Protein AF-A0A061AH04-F1 (afdb_monomer_lite)

Organism: NCBI:txid35623

Structure (mmCIF, N/CA/C/O backbone):
data_AF-A0A061AH04-F1
#
_entry.id   AF-A0A061AH04-F1
#
loop_
_atom_site.group_PDB
_atom_site.id
_atom_site.type_symbol
_atom_site.label_atom_id
_atom_site.label_alt_id
_atom_site.label_comp_id
_atom_site.label_asym_id
_atom_site.label_entity_id
_atom_site.label_seq_id
_atom_site.pdbx_PDB_ins_code
_atom_site.Cartn_x
_atom_site.Cartn_y
_atom_site.Cartn_z
_atom_site.occupancy
_atom_site.B_iso_or_equiv
_atom_site.auth_seq_id
_atom_site.auth_comp_id
_atom_site.auth_asym_id
_atom_site.auth_atom_id
_atom_site.pdbx_PDB_model_num
ATOM 1 N N . MET A 1 1 ? 28.530 30.466 -31.743 1.00 53.59 1 MET A N 1
ATOM 2 C CA . MET A 1 1 ? 27.312 29.663 -32.028 1.00 53.59 1 MET A CA 1
ATOM 3 C C . MET A 1 1 ? 27.542 28.150 -32.122 1.00 53.59 1 MET A C 1
ATOM 5 O O . MET A 1 1 ? 27.077 27.477 -31.219 1.00 53.59 1 MET A O 1
ATOM 9 N N . LYS A 1 2 ? 28.251 27.574 -33.115 1.00 65.75 2 LYS A N 1
ATOM 10 C CA . LYS A 1 2 ? 28.308 26.092 -33.301 1.00 65.75 2 LYS A CA 1
ATOM 11 C C . LYS A 1 2 ? 28.735 25.259 -32.076 1.00 65.75 2 LYS A C 1
ATOM 13 O O . LYS A 1 2 ? 28.289 24.128 -31.949 1.00 65.75 2 LYS A O 1
ATOM 18 N N . TRP A 1 3 ? 29.587 25.787 -31.196 1.00 70.88 3 TRP A N 1
ATOM 19 C CA . TRP A 1 3 ? 29.963 25.116 -29.942 1.00 70.88 3 TRP A CA 1
ATOM 20 C C . TRP A 1 3 ? 28.836 25.106 -28.899 1.00 70.88 3 TRP A C 1
ATOM 22 O O . TRP A 1 3 ? 28.618 24.086 -28.260 1.00 70.88 3 TRP A O 1
ATOM 32 N N . PHE A 1 4 ? 28.073 26.195 -28.786 1.00 81.31 4 PHE A N 1
ATOM 33 C CA . PHE A 1 4 ? 26.966 26.312 -27.833 1.00 81.31 4 PHE A CA 1
ATOM 34 C C . PHE A 1 4 ? 25.864 25.283 -28.119 1.00 81.31 4 PHE A C 1
ATOM 36 O O . PHE A 1 4 ? 25.492 24.528 -27.232 1.00 81.31 4 PHE A O 1
ATOM 43 N N . GLY A 1 5 ? 25.438 25.150 -29.382 1.00 80.00 5 GLY A N 1
ATOM 44 C CA . GLY A 1 5 ? 24.452 24.131 -29.776 1.00 80.00 5 GLY A CA 1
ATOM 45 C C . GLY A 1 5 ? 24.928 22.683 -29.585 1.00 80.00 5 GLY A C 1
ATOM 46 O O . GLY A 1 5 ? 24.108 21.786 -29.441 1.00 80.00 5 GLY A O 1
ATOM 47 N N . ARG A 1 6 ? 26.246 22.442 -29.538 1.00 81.62 6 ARG A N 1
ATOM 48 C CA . ARG A 1 6 ? 26.816 21.120 -29.227 1.00 81.62 6 ARG A CA 1
ATOM 49 C C . ARG A 1 6 ? 26.811 20.829 -27.729 1.00 81.62 6 ARG A C 1
ATOM 51 O O . ARG A 1 6 ? 26.514 19.707 -27.350 1.00 81.62 6 ARG A O 1
ATOM 58 N N . ILE A 1 7 ? 27.102 21.828 -26.895 1.00 85.31 7 ILE A N 1
ATOM 59 C CA . ILE A 1 7 ? 26.985 21.714 -25.434 1.00 85.31 7 ILE A CA 1
ATOM 60 C C . ILE A 1 7 ? 25.515 21.503 -25.050 1.00 85.31 7 ILE A C 1
ATOM 62 O O . ILE A 1 7 ? 25.209 20.564 -24.325 1.00 85.31 7 ILE A O 1
ATOM 66 N N . LEU A 1 8 ? 24.603 22.303 -25.617 1.00 89.19 8 LEU A N 1
ATOM 67 C CA . LEU A 1 8 ? 23.160 22.168 -25.403 1.00 89.19 8 LEU A CA 1
ATOM 68 C C . LEU A 1 8 ? 22.642 20.778 -25.814 1.00 89.19 8 LEU A C 1
ATOM 70 O O . LEU A 1 8 ? 21.813 20.208 -25.116 1.00 89.19 8 LEU A O 1
ATOM 74 N N . TYR A 1 9 ? 23.175 20.203 -26.899 1.00 89.88 9 TYR A N 1
ATOM 75 C CA . TYR A 1 9 ? 22.867 18.830 -27.306 1.00 89.88 9 TYR A CA 1
ATOM 76 C C . TYR A 1 9 ? 23.285 17.789 -26.256 1.00 89.88 9 TYR A C 1
ATOM 78 O O . TYR A 1 9 ? 22.491 16.917 -25.923 1.00 89.88 9 TYR A O 1
ATOM 86 N N . PHE A 1 10 ? 24.500 17.878 -25.700 1.00 87.44 10 PHE A N 1
ATOM 87 C CA . PHE A 1 10 ? 24.927 16.953 -24.642 1.00 87.44 10 PHE A CA 1
ATOM 88 C C . PHE A 1 10 ? 24.069 17.087 -23.379 1.00 87.44 10 PHE A C 1
ATOM 90 O O . PHE A 1 10 ? 23.691 16.071 -22.805 1.00 87.44 10 PHE A O 1
ATOM 97 N N . VAL A 1 11 ? 23.702 18.313 -22.987 1.00 91.94 11 VAL A N 1
ATOM 98 C CA . VAL A 1 11 ? 22.765 18.546 -21.874 1.00 91.94 11 VAL A CA 1
ATOM 99 C C . VAL A 1 11 ? 21.398 17.920 -22.170 1.00 91.94 11 VAL A C 1
ATOM 101 O O . VAL A 1 11 ? 20.860 17.222 -21.323 1.00 91.94 11 VAL A O 1
ATOM 104 N N . PHE A 1 12 ? 20.863 18.087 -23.382 1.00 93.06 12 PHE A N 1
ATOM 105 C CA . PHE A 1 12 ? 19.597 17.478 -23.800 1.00 93.06 12 PHE A CA 1
ATOM 106 C C . PHE A 1 12 ? 19.623 15.939 -23.765 1.00 93.06 12 PHE A C 1
ATOM 108 O O . PHE A 1 12 ? 18.689 15.329 -23.253 1.00 93.06 12 PHE A O 1
ATOM 115 N N . VAL A 1 13 ? 20.698 15.301 -24.243 1.00 93.06 13 VAL A N 1
ATOM 116 C CA . VAL A 1 13 ? 20.840 13.833 -24.167 1.00 93.06 13 VAL A CA 1
ATOM 117 C C . VAL A 1 13 ? 20.928 13.356 -22.715 1.00 93.06 13 VAL A C 1
ATOM 119 O O . VAL A 1 13 ? 20.293 12.362 -22.375 1.00 93.06 13 VAL A O 1
ATOM 122 N N . LEU A 1 14 ? 21.653 14.076 -21.850 1.00 92.81 14 LEU A N 1
ATOM 123 C CA . LEU A 1 14 ? 21.710 13.775 -20.415 1.00 92.81 14 LEU A CA 1
ATOM 124 C C . LEU A 1 14 ? 20.355 13.967 -19.718 1.00 92.81 14 LEU A C 1
ATOM 126 O O . LEU A 1 14 ? 20.035 13.189 -18.829 1.00 92.81 14 LEU A O 1
ATOM 130 N N . LEU A 1 15 ? 19.547 14.948 -20.133 1.00 93.88 15 LEU A N 1
ATOM 131 C CA . LEU A 1 15 ? 18.183 15.132 -19.626 1.00 93.88 15 LEU A CA 1
ATOM 132 C C . LEU A 1 15 ? 17.252 13.988 -20.051 1.00 93.88 15 LEU A C 1
ATOM 134 O O . LEU A 1 15 ? 16.488 13.513 -19.219 1.00 93.88 15 LEU A O 1
ATOM 138 N N . ILE A 1 16 ? 17.339 13.504 -21.297 1.00 93.12 16 ILE A N 1
ATOM 139 C CA . ILE A 1 16 ? 16.570 12.325 -21.741 1.00 93.12 16 ILE A CA 1
ATOM 140 C C . ILE A 1 16 ? 16.980 11.075 -20.956 1.00 93.12 16 ILE A C 1
ATOM 142 O O . ILE A 1 16 ? 16.110 10.356 -20.474 1.00 93.12 16 ILE A O 1
ATOM 146 N N . PHE A 1 17 ? 18.285 10.833 -20.797 1.00 92.19 17 PHE A N 1
ATOM 147 C CA . PHE A 1 17 ? 18.784 9.722 -19.983 1.00 92.19 17 PHE A CA 1
ATOM 148 C C . PHE A 1 17 ? 18.319 9.835 -18.532 1.00 92.19 17 PHE A C 1
ATOM 150 O O . PHE A 1 17 ? 17.804 8.873 -17.979 1.00 92.19 17 PHE A O 1
ATOM 157 N N . GLY A 1 18 ? 18.453 11.016 -17.925 1.00 90.00 18 GLY A N 1
ATOM 158 C CA . GLY A 1 18 ? 18.014 11.243 -16.553 1.00 90.00 18 GLY A CA 1
ATOM 159 C C . GLY A 1 18 ? 16.510 11.028 -16.377 1.00 90.00 18 GLY A C 1
ATOM 160 O O . GLY A 1 18 ? 16.095 10.410 -15.405 1.00 90.00 18 GLY A O 1
ATOM 161 N N . PHE A 1 19 ? 15.697 11.471 -17.336 1.00 91.62 19 PHE A N 1
ATOM 162 C CA . PHE A 1 19 ? 14.255 11.246 -17.313 1.00 91.62 19 PHE A CA 1
ATOM 163 C C . PHE A 1 19 ? 13.898 9.757 -17.426 1.00 91.62 19 PHE A C 1
ATOM 165 O O . PHE A 1 19 ? 13.119 9.255 -16.623 1.00 91.62 19 PHE A O 1
ATOM 172 N N . ILE A 1 20 ? 14.487 9.022 -18.374 1.00 90.69 20 ILE A N 1
ATOM 173 C CA . ILE A 1 20 ? 14.169 7.598 -18.548 1.00 90.69 20 ILE A CA 1
ATOM 174 C C . ILE A 1 20 ? 14.681 6.772 -17.360 1.00 90.69 20 ILE A C 1
ATOM 176 O O . ILE A 1 20 ? 13.908 6.025 -16.772 1.00 90.69 20 ILE A O 1
ATOM 180 N N . GLU A 1 21 ? 15.943 6.926 -16.959 1.00 90.00 21 GLU A N 1
ATOM 181 C CA . GLU A 1 21 ? 16.528 6.091 -15.901 1.00 90.00 21 GLU A CA 1
ATOM 182 C C . GLU A 1 21 ? 16.021 6.460 -14.493 1.00 90.00 21 GLU A C 1
ATOM 184 O O . GLU A 1 21 ? 15.788 5.561 -13.690 1.00 90.00 21 GLU A O 1
ATOM 189 N N . PHE A 1 22 ? 15.805 7.749 -14.177 1.00 84.38 22 PHE A N 1
ATOM 190 C CA . PHE A 1 22 ? 15.383 8.172 -12.829 1.00 84.38 22 PHE A CA 1
ATOM 191 C C . PHE A 1 22 ? 13.885 8.470 -12.692 1.00 84.38 22 PHE A C 1
ATOM 193 O O . PHE A 1 22 ? 13.331 8.209 -11.630 1.00 84.38 22 PHE A O 1
ATOM 200 N N . THR A 1 23 ? 13.216 9.024 -13.711 1.00 83.25 23 THR A N 1
ATOM 201 C CA . THR A 1 23 ? 11.775 9.352 -13.622 1.00 83.25 23 THR A CA 1
ATOM 202 C C . THR A 1 23 ? 10.889 8.195 -14.074 1.00 83.25 23 THR A C 1
ATOM 204 O O . THR A 1 23 ? 9.847 7.973 -13.470 1.00 83.25 23 THR A O 1
ATOM 207 N N . LEU A 1 24 ? 11.299 7.437 -15.098 1.00 84.38 24 LEU A N 1
ATOM 208 C CA . LEU A 1 24 ? 10.564 6.255 -15.574 1.00 84.38 24 LEU A CA 1
ATOM 209 C C . LEU A 1 24 ? 11.106 4.926 -15.014 1.00 84.38 24 LEU A C 1
ATOM 211 O O . LEU A 1 24 ? 10.601 3.870 -15.383 1.00 84.38 24 LEU A O 1
ATOM 215 N N . MET A 1 25 ? 12.116 4.971 -14.135 1.00 85.00 25 MET A N 1
ATOM 216 C CA . MET A 1 25 ? 12.793 3.798 -13.554 1.00 85.00 25 MET A CA 1
ATOM 217 C C . MET A 1 25 ? 13.344 2.822 -14.616 1.00 85.00 25 MET A C 1
ATOM 219 O O . MET A 1 25 ? 13.279 1.598 -14.476 1.00 85.00 25 MET A O 1
ATOM 223 N N . GLY A 1 26 ? 13.887 3.374 -15.703 1.00 89.00 26 GLY A N 1
ATOM 224 C CA . GLY A 1 26 ? 14.445 2.622 -16.823 1.00 89.00 26 GLY A CA 1
ATOM 225 C C . GLY A 1 26 ? 13.384 1.875 -17.637 1.00 89.00 26 GLY A C 1
ATOM 226 O O . GLY A 1 26 ? 12.188 2.145 -17.564 1.00 89.00 26 GLY A O 1
ATOM 227 N N . VAL A 1 27 ? 13.823 0.911 -18.450 1.00 90.94 27 VAL A N 1
ATOM 228 C CA . VAL A 1 27 ? 12.904 0.131 -19.303 1.00 90.94 27 VAL A CA 1
ATOM 229 C C . VAL A 1 27 ? 11.937 -0.717 -18.472 1.00 90.94 27 VAL A C 1
ATOM 231 O O . VAL A 1 27 ? 10.770 -0.850 -18.829 1.00 90.94 27 VAL A O 1
ATOM 234 N N . GLU A 1 28 ? 12.408 -1.262 -17.351 1.00 87.62 28 GLU A N 1
ATOM 235 C CA . GLU A 1 28 ? 11.607 -2.127 -16.487 1.00 87.62 28 GLU A CA 1
ATOM 236 C C . GLU A 1 28 ? 10.456 -1.363 -15.817 1.00 87.62 28 GLU A C 1
ATOM 238 O O . GLU A 1 28 ? 9.334 -1.865 -15.786 1.00 87.62 28 GLU A O 1
ATOM 243 N N . GLY A 1 29 ? 10.685 -0.125 -15.361 1.00 86.62 29 GLY A N 1
ATOM 244 C CA . GLY A 1 29 ? 9.617 0.728 -14.835 1.00 86.62 29 GLY A CA 1
ATOM 245 C C . GLY A 1 29 ? 8.543 1.054 -15.875 1.00 86.62 29 GLY A C 1
ATOM 246 O O . GLY A 1 29 ? 7.353 0.988 -15.569 1.00 86.62 29 GLY A O 1
ATOM 247 N N . ILE A 1 30 ? 8.937 1.302 -17.129 1.00 89.12 30 ILE A N 1
ATOM 248 C CA . ILE A 1 30 ? 7.993 1.495 -18.244 1.00 89.12 30 ILE A CA 1
ATOM 249 C C . ILE A 1 30 ? 7.168 0.220 -18.488 1.00 89.12 30 ILE A C 1
ATOM 251 O O . ILE A 1 30 ? 5.949 0.298 -18.614 1.00 89.12 30 ILE A O 1
ATOM 255 N N . MET A 1 31 ? 7.804 -0.956 -18.501 1.00 91.00 31 MET A N 1
ATOM 256 C CA . MET A 1 31 ? 7.120 -2.247 -18.680 1.00 91.00 31 MET A CA 1
ATOM 257 C C . MET A 1 31 ? 6.134 -2.550 -17.539 1.00 91.00 31 MET A C 1
ATOM 259 O O . MET A 1 31 ? 5.020 -3.000 -17.802 1.00 91.00 31 MET A O 1
ATOM 263 N N . ARG A 1 32 ? 6.507 -2.250 -16.287 1.00 88.56 32 ARG A N 1
ATOM 264 C CA . ARG A 1 32 ? 5.624 -2.356 -15.110 1.00 88.56 32 ARG A CA 1
ATOM 265 C C . ARG A 1 32 ? 4.436 -1.390 -15.193 1.00 88.56 32 ARG A C 1
ATOM 267 O O . ARG A 1 32 ? 3.316 -1.781 -14.878 1.00 88.56 32 ARG A O 1
ATOM 274 N N . SER A 1 33 ? 4.671 -0.156 -15.643 1.00 86.38 33 SER A N 1
ATOM 275 C CA . SER A 1 33 ? 3.628 0.863 -15.832 1.00 86.38 33 SER A CA 1
ATOM 276 C C . SER A 1 33 ? 2.606 0.451 -16.899 1.00 86.38 33 SER A C 1
ATOM 278 O O . SER A 1 33 ? 1.404 0.526 -16.657 1.00 86.38 33 SER A O 1
ATOM 280 N N . GLU A 1 34 ? 3.064 -0.071 -18.042 1.00 89.56 34 GLU A N 1
ATOM 281 C CA . GLU A 1 34 ? 2.177 -0.566 -19.105 1.00 89.56 34 GLU A CA 1
ATOM 282 C C . GLU A 1 34 ? 1.358 -1.783 -18.639 1.00 89.56 34 GLU A C 1
ATOM 284 O O . GLU A 1 34 ? 0.143 -1.818 -18.831 1.00 89.56 34 GLU A O 1
ATOM 289 N N . TYR A 1 35 ? 1.995 -2.742 -17.952 1.00 90.69 35 TYR A N 1
ATOM 290 C CA . TYR A 1 35 ? 1.319 -3.898 -17.349 1.00 90.69 35 TYR A CA 1
ATOM 291 C C . TYR A 1 35 ? 0.204 -3.471 -16.381 1.00 90.69 35 TYR A C 1
ATOM 293 O O . TYR A 1 35 ? -0.914 -3.984 -16.447 1.00 90.69 35 TYR A O 1
ATOM 301 N N . ALA A 1 36 ? 0.484 -2.505 -15.502 1.00 87.06 36 ALA A N 1
ATOM 302 C CA . ALA A 1 36 ? -0.501 -2.000 -14.551 1.00 87.06 36 ALA A CA 1
ATOM 303 C C . ALA A 1 36 ? -1.612 -1.179 -15.237 1.00 87.06 36 ALA A C 1
ATOM 305 O O . ALA A 1 36 ? -2.775 -1.261 -14.840 1.00 87.06 36 ALA A O 1
ATOM 306 N N . SER A 1 37 ? -1.286 -0.450 -16.309 1.00 86.56 37 SER A N 1
ATOM 307 C CA . SER A 1 37 ? -2.277 0.234 -17.144 1.00 86.56 37 SER A CA 1
ATOM 308 C C . SER A 1 37 ? -3.268 -0.759 -17.766 1.00 86.56 37 SER A C 1
ATOM 310 O O . SER A 1 37 ? -4.480 -0.603 -17.628 1.00 86.56 37 SER A O 1
ATOM 312 N N . GLN A 1 38 ? -2.759 -1.828 -18.381 1.00 88.00 38 GLN A N 1
ATOM 313 C CA . GLN A 1 38 ? -3.587 -2.819 -19.066 1.00 88.00 38 GLN A CA 1
ATOM 314 C C . GLN A 1 38 ? -4.401 -3.699 -18.105 1.00 88.00 38 GLN A C 1
ATOM 316 O O . GLN A 1 38 ? -5.562 -3.988 -18.375 1.00 88.00 38 GLN A O 1
ATOM 321 N N . TYR A 1 39 ? -3.814 -4.163 -16.998 1.00 87.62 39 TYR A N 1
ATOM 322 C CA . TYR A 1 39 ? -4.458 -5.182 -16.157 1.00 87.62 39 TYR A CA 1
ATOM 323 C C . TYR A 1 39 ? -5.026 -4.680 -14.823 1.00 87.62 39 TYR A C 1
ATOM 325 O O . TYR A 1 39 ? -5.659 -5.463 -14.121 1.00 87.62 39 TYR A O 1
ATOM 333 N N . ILE A 1 40 ? -4.810 -3.414 -14.454 1.00 86.81 40 ILE A N 1
ATOM 334 C CA . ILE A 1 40 ? -5.377 -2.822 -13.229 1.00 86.81 40 ILE A CA 1
ATOM 335 C C . ILE A 1 40 ? -6.264 -1.631 -13.594 1.00 86.81 40 ILE A C 1
ATOM 337 O O . ILE A 1 40 ? -7.446 -1.638 -13.266 1.00 86.81 40 ILE A O 1
ATOM 341 N N . LEU A 1 41 ? -5.731 -0.635 -14.314 1.00 85.88 41 LEU A N 1
ATOM 342 C CA . LEU A 1 41 ? -6.496 0.559 -14.700 1.00 85.88 41 LEU A CA 1
ATOM 343 C C . LEU A 1 41 ? -7.624 0.262 -15.692 1.00 85.88 41 LEU A C 1
ATOM 345 O O . LEU A 1 41 ? -8.740 0.740 -15.498 1.00 85.88 41 LEU A O 1
ATOM 349 N N . GLU A 1 42 ? -7.342 -0.475 -16.770 1.00 85.19 42 GLU A N 1
ATOM 350 C CA . GLU A 1 42 ? -8.348 -0.754 -17.802 1.00 85.19 42 GLU A CA 1
ATOM 351 C C . GLU A 1 42 ? -9.467 -1.656 -17.262 1.00 85.19 42 GLU A C 1
ATOM 353 O O . GLU A 1 42 ? -10.639 -1.385 -17.521 1.00 85.19 42 GLU A O 1
ATOM 358 N N . ALA A 1 43 ? -9.116 -2.648 -16.435 1.00 84.31 43 ALA A N 1
ATOM 359 C CA . ALA A 1 43 ? -10.072 -3.489 -15.716 1.00 84.31 43 ALA A CA 1
ATOM 360 C C . ALA A 1 43 ? -10.956 -2.649 -14.776 1.00 84.31 43 ALA A C 1
ATOM 362 O O . ALA A 1 43 ? -12.168 -2.609 -14.957 1.00 84.31 43 ALA A O 1
ATOM 363 N N . ALA A 1 44 ? -10.362 -1.878 -13.858 1.00 83.00 44 ALA A N 1
ATOM 364 C CA . ALA A 1 44 ? -11.105 -1.056 -12.897 1.00 83.00 44 ALA A CA 1
ATOM 365 C C . ALA A 1 44 ? -11.953 0.067 -13.528 1.00 83.00 44 ALA A C 1
ATOM 367 O O . ALA A 1 44 ? -12.797 0.653 -12.854 1.00 83.00 44 ALA A O 1
ATOM 368 N N . ARG A 1 45 ? -11.716 0.415 -14.801 1.00 83.12 45 ARG A N 1
ATOM 369 C CA . ARG A 1 45 ? -12.509 1.414 -15.535 1.00 83.12 45 ARG A CA 1
ATOM 370 C C . ARG A 1 45 ? -13.652 0.810 -16.346 1.00 83.12 45 ARG A C 1
ATOM 372 O O . ARG A 1 45 ? -14.675 1.471 -16.508 1.00 83.12 45 ARG A O 1
ATOM 379 N N . ASN A 1 46 ? -13.443 -0.372 -16.921 1.00 82.56 46 ASN A N 1
ATOM 380 C CA . ASN A 1 46 ? -14.316 -0.926 -17.958 1.00 82.56 46 ASN A CA 1
ATOM 381 C C . ASN A 1 46 ? -15.045 -2.212 -17.529 1.00 82.56 46 ASN A C 1
ATOM 383 O O . ASN A 1 46 ? -15.903 -2.676 -18.279 1.00 82.56 46 ASN A O 1
ATOM 387 N N . ASP A 1 47 ? -14.707 -2.792 -16.374 1.00 79.44 47 ASP A N 1
ATOM 388 C CA . ASP A 1 47 ? -15.314 -4.015 -15.849 1.00 79.44 47 ASP A CA 1
ATOM 389 C C . ASP A 1 47 ? -16.115 -3.724 -14.569 1.00 79.44 47 ASP A C 1
ATOM 391 O O . ASP A 1 47 ? -15.553 -3.438 -13.513 1.00 79.44 47 ASP A O 1
ATOM 395 N N . GLU A 1 48 ? -17.446 -3.822 -14.652 1.00 73.75 48 GLU A N 1
ATOM 396 C CA . GLU A 1 48 ? -18.354 -3.694 -13.498 1.00 73.75 48 GLU A CA 1
ATOM 397 C C . GLU A 1 48 ? -18.155 -4.814 -12.455 1.00 73.75 48 GLU A C 1
ATOM 399 O O . GLU A 1 48 ? -18.644 -4.704 -11.333 1.00 73.75 48 GLU A O 1
ATOM 404 N N . SER A 1 49 ? -17.443 -5.892 -12.809 1.00 78.31 49 SER A N 1
ATOM 405 C CA . SER A 1 49 ? -17.090 -7.005 -11.921 1.00 78.31 49 SER A CA 1
ATOM 406 C C . SER A 1 49 ? -15.646 -6.960 -11.403 1.00 78.31 49 SER A C 1
ATOM 408 O O . SER A 1 49 ? -15.153 -7.963 -10.887 1.00 78.31 49 SER A O 1
ATOM 410 N N . TYR A 1 50 ? -14.974 -5.807 -11.514 1.00 80.19 50 TYR A N 1
ATOM 411 C CA . TYR A 1 50 ? -13.607 -5.602 -11.030 1.00 80.19 50 TYR A CA 1
ATOM 412 C C . TYR A 1 50 ? -13.421 -6.006 -9.555 1.00 80.19 50 TYR A C 1
ATOM 414 O O . TYR A 1 50 ? -14.014 -5.419 -8.650 1.00 80.19 50 TYR A O 1
ATOM 422 N N . ASP A 1 51 ? -12.528 -6.971 -9.318 1.00 87.50 51 ASP A N 1
ATOM 423 C CA . ASP A 1 51 ? -12.098 -7.384 -7.983 1.00 87.50 51 ASP A CA 1
ATOM 424 C C . ASP A 1 51 ? -10.810 -6.649 -7.572 1.00 87.50 51 ASP A C 1
ATOM 426 O O . ASP A 1 51 ? -9.754 -6.775 -8.207 1.00 87.50 51 ASP A O 1
ATOM 430 N N . VAL A 1 52 ? -10.880 -5.916 -6.457 1.00 88.38 52 VAL A N 1
ATOM 431 C CA . VAL A 1 52 ? -9.727 -5.241 -5.844 1.00 88.38 52 VAL A CA 1
ATOM 432 C C . VAL A 1 52 ? -8.601 -6.223 -5.499 1.00 88.38 52 VAL A C 1
ATOM 434 O O . VAL A 1 52 ? -7.425 -5.865 -5.594 1.00 88.38 52 VAL A O 1
ATOM 437 N N . PHE A 1 53 ? -8.926 -7.476 -5.163 1.00 92.38 53 PHE A N 1
ATOM 438 C CA . PHE A 1 53 ? -7.938 -8.504 -4.853 1.00 92.38 53 PHE A CA 1
ATOM 439 C C . PHE A 1 53 ? -7.246 -9.056 -6.106 1.00 92.38 53 PHE A C 1
ATOM 441 O O . PHE A 1 53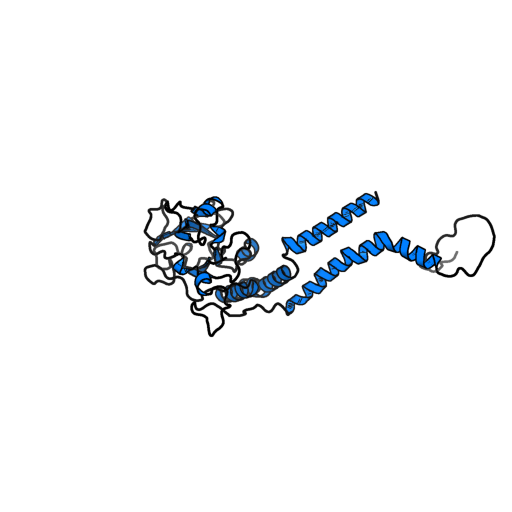 ? -6.048 -9.321 -6.040 1.00 92.38 53 PHE A O 1
ATOM 448 N N . GLU A 1 54 ? -7.905 -9.127 -7.272 1.00 91.50 54 GLU A N 1
ATOM 449 C CA . GLU A 1 54 ? -7.190 -9.398 -8.532 1.00 91.50 54 GLU A CA 1
ATOM 450 C C . GLU A 1 54 ? -6.253 -8.228 -8.887 1.00 91.50 54 GLU A C 1
ATOM 452 O O . GLU A 1 54 ? -5.106 -8.435 -9.298 1.00 91.50 54 GLU A O 1
ATOM 457 N N . GLY A 1 55 ? -6.702 -6.988 -8.660 1.00 90.50 55 GLY A N 1
ATOM 458 C CA . GLY A 1 55 ? -5.862 -5.796 -8.785 1.00 90.50 55 GLY A CA 1
ATOM 459 C C . GLY A 1 55 ? -4.611 -5.854 -7.900 1.00 90.50 55 GLY A C 1
ATOM 460 O O . GLY A 1 55 ? -3.504 -5.595 -8.379 1.00 90.50 55 GLY A O 1
ATOM 461 N N . LEU A 1 56 ? -4.771 -6.240 -6.630 1.00 92.12 56 LEU A N 1
ATOM 462 C CA . LEU A 1 56 ? -3.673 -6.435 -5.681 1.00 92.12 56 LEU A CA 1
ATOM 463 C C . LEU A 1 56 ? -2.758 -7.598 -6.074 1.00 92.12 56 LEU A C 1
ATOM 465 O O . LEU A 1 56 ? -1.541 -7.418 -6.025 1.00 92.12 56 LEU A O 1
ATOM 469 N N . ASP A 1 57 ? -3.297 -8.744 -6.492 1.00 93.69 57 ASP A N 1
ATOM 470 C CA . ASP A 1 57 ? -2.523 -9.896 -6.978 1.00 93.69 57 ASP A CA 1
ATOM 471 C C . ASP A 1 57 ? -1.572 -9.470 -8.109 1.00 93.69 57 ASP A C 1
ATOM 473 O O . ASP A 1 57 ? -0.363 -9.700 -8.052 1.00 93.69 57 ASP A O 1
ATOM 477 N N . ARG A 1 58 ? -2.099 -8.757 -9.109 1.00 92.25 58 ARG A N 1
ATOM 478 C CA . ARG A 1 58 ? -1.327 -8.260 -10.260 1.00 92.25 58 ARG A CA 1
ATOM 479 C C . ARG A 1 58 ? -0.321 -7.176 -9.882 1.00 92.25 58 ARG A C 1
ATOM 481 O O . ARG A 1 58 ? 0.800 -7.177 -10.391 1.00 92.25 58 ARG A O 1
ATOM 488 N N . PHE A 1 59 ? -0.694 -6.258 -8.991 1.00 90.56 59 PHE A N 1
ATOM 489 C CA . PHE A 1 59 ? 0.194 -5.195 -8.517 1.00 90.56 59 PHE A CA 1
ATOM 490 C C . PHE A 1 59 ? 1.407 -5.763 -7.773 1.00 90.56 59 PHE A C 1
ATOM 492 O O . PHE A 1 59 ? 2.548 -5.468 -8.131 1.00 90.56 59 PHE A O 1
ATOM 499 N N . ASN A 1 60 ? 1.161 -6.632 -6.789 1.00 91.12 60 ASN A N 1
ATOM 500 C CA . ASN A 1 60 ? 2.191 -7.295 -5.991 1.00 91.12 60 ASN A CA 1
ATOM 501 C C . ASN A 1 60 ? 3.111 -8.162 -6.873 1.00 91.12 60 ASN A C 1
ATOM 503 O O . ASN A 1 60 ? 4.339 -8.046 -6.779 1.00 91.12 60 ASN A O 1
ATOM 507 N N . ALA A 1 61 ? 2.543 -8.906 -7.832 1.00 90.94 61 ALA A N 1
ATOM 508 C CA . ALA A 1 61 ? 3.293 -9.664 -8.834 1.00 90.94 61 ALA A CA 1
ATOM 509 C C . ALA A 1 61 ? 4.245 -8.801 -9.674 1.00 90.94 61 ALA A C 1
ATOM 511 O O . ALA A 1 61 ? 5.352 -9.247 -9.996 1.00 90.94 61 ALA A O 1
ATOM 512 N N . ALA A 1 62 ? 3.841 -7.573 -10.011 1.00 89.69 62 ALA A N 1
ATOM 513 C CA . ALA A 1 62 ? 4.634 -6.657 -10.822 1.00 89.69 62 ALA A CA 1
ATOM 514 C C . ALA A 1 62 ? 5.765 -5.956 -10.047 1.00 89.69 62 ALA A C 1
ATOM 516 O O . ALA A 1 62 ? 6.788 -5.604 -10.642 1.00 89.69 62 ALA A O 1
ATOM 517 N N . ILE A 1 63 ? 5.608 -5.750 -8.734 1.00 85.19 63 ILE A N 1
ATOM 518 C CA . ILE A 1 63 ? 6.634 -5.112 -7.890 1.00 85.19 63 ILE A CA 1
ATOM 519 C C . ILE A 1 63 ? 7.504 -6.100 -7.099 1.00 85.19 63 ILE A C 1
ATOM 521 O O . ILE A 1 63 ? 8.567 -5.704 -6.620 1.00 85.19 63 ILE A O 1
ATOM 525 N N . GLY A 1 64 ? 7.118 -7.378 -7.027 1.00 87.00 64 GLY A N 1
ATOM 526 C CA . GLY A 1 64 ? 7.873 -8.443 -6.354 1.00 87.00 64 GLY A CA 1
ATOM 527 C C . GLY A 1 64 ? 7.623 -8.549 -4.843 1.00 87.00 64 GLY A C 1
ATOM 528 O O . GLY A 1 64 ? 8.461 -9.097 -4.126 1.00 87.00 64 GLY A O 1
ATOM 529 N N . THR A 1 65 ? 6.499 -8.020 -4.361 1.00 90.12 65 THR A N 1
ATOM 530 C CA . THR A 1 65 ? 6.025 -8.119 -2.967 1.00 90.12 65 THR A CA 1
ATOM 531 C C . THR A 1 65 ? 4.912 -9.150 -2.859 1.00 90.12 65 THR A C 1
ATOM 533 O O . THR A 1 65 ? 4.329 -9.507 -3.864 1.00 90.12 65 THR A O 1
ATOM 536 N N . TYR A 1 66 ? 4.569 -9.614 -1.663 1.00 92.81 66 TYR A N 1
ATOM 537 C CA . TYR A 1 66 ? 3.452 -10.543 -1.453 1.00 92.81 66 TYR A CA 1
ATOM 538 C C . TYR A 1 66 ? 2.513 -9.964 -0.400 1.00 92.81 66 TYR A C 1
ATOM 540 O O . TYR A 1 66 ? 2.965 -9.216 0.465 1.00 92.81 66 TYR A O 1
ATOM 548 N N . TYR A 1 67 ? 1.234 -10.332 -0.418 1.00 94.31 67 TYR A N 1
ATOM 549 C CA . TYR A 1 67 ? 0.292 -9.968 0.643 1.00 94.31 67 TYR A CA 1
ATOM 550 C C . TYR A 1 67 ? -0.492 -11.188 1.123 1.00 94.31 67 TYR A C 1
ATOM 552 O O . TYR A 1 67 ? -0.739 -12.106 0.346 1.00 94.31 67 TYR A O 1
ATOM 560 N N . SER A 1 68 ? -0.845 -11.220 2.403 1.00 95.12 68 SER A N 1
ATOM 561 C CA . SER A 1 68 ? -1.687 -12.257 3.002 1.00 95.12 68 SER A CA 1
ATOM 562 C C . SER A 1 68 ? -3.128 -12.089 2.535 1.00 95.12 68 SER A C 1
ATOM 564 O O . SER A 1 68 ? -3.685 -10.999 2.654 1.00 95.12 68 SER A O 1
ATOM 566 N N . LYS A 1 69 ? -3.748 -13.172 2.052 1.00 93.75 69 LYS A N 1
ATOM 567 C CA . LYS A 1 69 ? -5.191 -13.205 1.761 1.00 93.75 69 LYS A CA 1
ATOM 568 C C . LYS A 1 69 ? -6.040 -13.228 3.036 1.00 93.75 69 LYS A C 1
ATOM 570 O O . LYS A 1 69 ? -7.219 -12.890 2.986 1.00 93.75 69 LYS A O 1
ATOM 575 N N . ASP A 1 70 ? -5.439 -13.566 4.176 1.00 94.69 70 ASP A N 1
ATOM 576 C CA . ASP A 1 70 ? -6.070 -13.447 5.487 1.00 94.69 70 ASP A CA 1
ATOM 577 C C . ASP A 1 70 ? -5.919 -12.006 6.005 1.00 94.69 70 ASP A C 1
ATOM 579 O O . ASP A 1 70 ? -4.808 -11.466 6.058 1.00 94.69 70 ASP A O 1
ATOM 583 N N . SER A 1 71 ? -7.030 -11.386 6.408 1.00 95.12 71 SER A N 1
ATOM 584 C CA . SER A 1 71 ? -7.046 -10.049 7.011 1.00 95.12 71 SER A CA 1
ATOM 585 C C . SER A 1 71 ? -6.557 -10.070 8.466 1.00 95.12 71 SER A C 1
ATOM 587 O O . SER A 1 71 ? -6.852 -11.009 9.214 1.00 95.12 71 SER A O 1
ATOM 589 N N . ILE A 1 72 ? -5.927 -8.987 8.925 1.00 96.12 72 ILE A N 1
ATOM 590 C CA . ILE A 1 72 ? -5.645 -8.757 10.346 1.00 96.12 72 ILE A CA 1
ATOM 591 C C . ILE A 1 72 ? -6.970 -8.612 11.087 1.00 96.12 72 ILE A C 1
ATOM 593 O O . ILE A 1 72 ? -7.730 -7.670 10.862 1.00 96.12 72 ILE A O 1
ATOM 597 N N . LYS A 1 73 ? -7.233 -9.542 12.003 1.00 96.50 73 LYS A N 1
ATOM 598 C CA . LYS A 1 73 ? -8.430 -9.489 12.835 1.00 96.50 73 LYS A CA 1
ATOM 599 C C . LYS A 1 73 ? -8.325 -8.439 13.931 1.00 96.50 73 LYS A C 1
ATOM 601 O O . LYS A 1 73 ? -7.260 -8.252 14.523 1.00 96.50 73 LYS A O 1
ATOM 606 N N . THR A 1 74 ? -9.462 -7.840 14.267 1.00 94.81 74 THR A N 1
ATOM 607 C CA . THR A 1 74 ? -9.638 -6.989 15.449 1.00 94.81 74 THR A CA 1
ATOM 608 C C . THR A 1 74 ? -9.359 -7.766 16.741 1.00 94.81 74 THR A C 1
ATOM 610 O O . THR A 1 74 ? -9.357 -9.001 16.761 1.00 94.81 74 THR A O 1
ATOM 613 N N . SER A 1 75 ? -9.206 -7.064 17.867 1.00 93.81 75 SER A N 1
ATOM 614 C CA . SER A 1 75 ? -9.081 -7.700 19.191 1.00 93.81 75 SER A CA 1
ATOM 615 C C . SER A 1 75 ? -10.340 -8.464 19.646 1.00 93.81 75 SER A C 1
ATOM 617 O O . SER A 1 75 ? -10.320 -9.126 20.683 1.00 93.81 75 SER A O 1
ATOM 619 N N . THR A 1 76 ? -11.425 -8.408 18.864 1.00 94.38 76 THR A N 1
ATOM 620 C CA . THR A 1 76 ? -12.676 -9.160 19.052 1.00 94.38 76 THR A CA 1
ATOM 621 C C . THR A 1 76 ? -12.941 -10.159 17.918 1.00 94.38 76 THR A C 1
ATOM 623 O O . THR A 1 76 ? -14.096 -10.483 17.650 1.00 94.38 76 THR A O 1
ATOM 626 N N . ASP A 1 77 ? -11.890 -10.630 17.236 1.00 94.31 77 ASP A N 1
ATOM 627 C CA . ASP A 1 77 ? -11.931 -11.655 16.177 1.00 94.31 77 ASP A CA 1
ATOM 628 C C . ASP A 1 77 ? -12.733 -11.293 14.904 1.00 94.31 77 ASP A C 1
ATOM 630 O O . ASP A 1 77 ? -12.945 -12.152 14.040 1.00 94.31 77 ASP A O 1
ATOM 634 N N . LEU A 1 78 ? -13.137 -10.028 14.734 1.00 94.88 78 LEU A N 1
ATOM 635 C CA . LEU A 1 78 ? -13.758 -9.556 13.493 1.00 94.88 78 LEU A CA 1
ATOM 636 C C . LEU A 1 78 ? -12.680 -9.382 12.415 1.00 94.88 78 LEU A C 1
ATOM 638 O O . LEU A 1 78 ? -11.559 -8.983 12.710 1.00 94.88 78 LEU A O 1
ATOM 642 N N . THR A 1 79 ? -13.007 -9.674 11.159 1.00 93.94 79 THR A N 1
ATOM 643 C CA . THR A 1 79 ? -12.088 -9.516 10.013 1.00 93.94 79 THR A CA 1
ATOM 644 C C . THR A 1 79 ? -12.063 -8.098 9.443 1.00 93.94 79 THR A C 1
ATOM 646 O O . THR A 1 79 ? -11.146 -7.743 8.711 1.00 93.94 79 THR A O 1
ATOM 649 N N . HIS A 1 80 ? -13.055 -7.281 9.802 1.00 93.81 80 HIS A N 1
ATOM 650 C CA . HIS A 1 80 ? -13.276 -5.947 9.255 1.00 93.81 80 HIS A CA 1
ATOM 651 C C . HIS A 1 80 ? -13.749 -4.990 10.338 1.00 93.81 80 HIS A C 1
ATOM 653 O O . HIS A 1 80 ? -14.359 -5.401 11.330 1.00 93.81 80 HIS A O 1
ATOM 659 N N . TYR A 1 81 ? -13.540 -3.710 10.070 1.00 92.62 81 TYR A N 1
ATOM 660 C CA . TYR A 1 81 ? -14.223 -2.617 10.736 1.00 92.62 81 TYR A CA 1
ATOM 661 C C . TYR A 1 81 ? -15.343 -2.148 9.818 1.00 92.62 81 TYR A C 1
ATOM 663 O O . TYR A 1 81 ? -15.086 -1.792 8.671 1.00 92.62 81 TYR A O 1
ATOM 671 N N . ASP A 1 82 ? -16.581 -2.227 10.289 1.00 92.81 82 ASP A N 1
ATOM 672 C CA . ASP A 1 82 ? -17.769 -2.132 9.445 1.00 92.81 82 ASP A CA 1
ATOM 673 C C . ASP A 1 82 ? -18.793 -1.201 10.092 1.00 92.81 82 ASP A C 1
ATOM 675 O O . ASP A 1 82 ? -19.278 -1.483 11.190 1.00 92.81 82 ASP A O 1
ATOM 679 N N . THR A 1 83 ? -19.094 -0.090 9.417 1.00 90.44 83 THR A N 1
ATOM 680 C CA . THR A 1 83 ? -20.066 0.908 9.884 1.00 90.44 83 THR A CA 1
ATOM 681 C C . THR A 1 83 ? -21.415 0.817 9.160 1.00 90.44 83 THR A C 1
ATOM 683 O O . THR A 1 83 ? -22.335 1.577 9.459 1.00 90.44 83 THR A O 1
ATOM 686 N N . THR A 1 84 ? -21.594 -0.147 8.242 1.00 88.88 84 THR A N 1
ATOM 687 C CA . THR A 1 84 ? -22.829 -0.307 7.439 1.00 88.88 84 THR A CA 1
ATOM 688 C C . THR A 1 84 ? -24.062 -0.678 8.273 1.00 88.88 84 THR A C 1
ATOM 690 O O . THR A 1 84 ? -25.199 -0.448 7.865 1.00 88.88 84 THR A O 1
ATOM 693 N N . SER A 1 85 ? -23.844 -1.232 9.469 1.00 88.06 85 SER A N 1
ATOM 694 C CA . SER A 1 85 ? -24.898 -1.614 10.420 1.00 88.06 85 SER A CA 1
ATOM 695 C C . SER A 1 85 ? -25.164 -0.576 11.520 1.00 88.06 85 SER A C 1
ATOM 697 O O . SER A 1 85 ? -25.990 -0.818 12.403 1.00 88.06 85 SER A O 1
ATOM 699 N N . GLU A 1 86 ? -24.474 0.566 11.488 1.00 89.19 86 GLU A N 1
ATOM 700 C CA . GLU A 1 86 ? -24.534 1.598 12.526 1.00 89.19 86 GLU A CA 1
ATOM 701 C C . GLU A 1 86 ? -25.445 2.773 12.130 1.00 89.19 86 GLU A C 1
ATOM 703 O O . GLU A 1 86 ? -25.751 2.986 10.957 1.00 89.19 86 GLU A O 1
ATOM 708 N N . ASP A 1 87 ? -25.887 3.549 13.128 1.00 89.06 87 ASP A N 1
ATOM 709 C CA . ASP A 1 87 ? -26.788 4.702 12.960 1.00 89.06 87 ASP A CA 1
ATOM 710 C C . ASP A 1 87 ? -26.031 5.938 12.436 1.00 89.06 87 ASP A C 1
ATOM 712 O O . ASP A 1 87 ? -25.857 6.950 13.119 1.00 89.06 87 ASP A O 1
ATOM 716 N N . ILE A 1 88 ? -25.523 5.814 11.210 1.00 88.69 88 ILE A N 1
ATOM 717 C CA . ILE A 1 88 ? -24.890 6.875 10.426 1.00 88.69 88 ILE A CA 1
ATOM 718 C C . ILE A 1 88 ? -25.544 6.972 9.045 1.00 88.69 88 ILE A C 1
ATOM 720 O O . ILE A 1 88 ? -26.161 6.025 8.560 1.00 88.69 88 ILE A O 1
ATOM 724 N N . LEU A 1 89 ? -25.410 8.130 8.392 1.00 90.06 89 LEU A N 1
ATOM 725 C CA . LEU A 1 89 ? -25.923 8.319 7.033 1.00 90.06 89 LEU A CA 1
ATOM 726 C C . LEU A 1 89 ? -25.226 7.359 6.059 1.00 90.06 89 LEU A C 1
ATOM 728 O O . LEU A 1 89 ? -24.003 7.257 6.079 1.00 90.06 89 LEU A O 1
ATOM 732 N N . GLU A 1 90 ? -26.004 6.737 5.170 1.00 90.25 90 GLU A N 1
ATOM 733 C CA . GLU A 1 90 ? -25.558 5.753 4.168 1.00 90.25 90 GLU A CA 1
ATOM 734 C C . GLU A 1 90 ? -24.319 6.219 3.384 1.00 90.25 90 GLU A C 1
ATOM 736 O O . GLU A 1 90 ? -23.343 5.482 3.275 1.00 90.25 90 GLU A O 1
ATOM 741 N N . LYS A 1 91 ? -24.275 7.494 2.967 1.00 90.38 91 LYS A N 1
ATOM 742 C CA . LYS A 1 91 ? -23.117 8.075 2.262 1.00 90.38 91 LYS A CA 1
ATOM 743 C C . LYS A 1 91 ? -21.797 8.114 3.052 1.00 90.38 91 LYS A C 1
ATOM 745 O O . LYS A 1 91 ? -20.740 8.333 2.475 1.00 90.38 91 LYS A O 1
ATOM 750 N N . TYR A 1 92 ? -21.841 7.927 4.369 1.00 90.31 92 TYR A N 1
ATOM 751 C CA . TYR A 1 92 ? -20.665 7.846 5.242 1.00 90.31 92 TYR A CA 1
ATOM 752 C C . TYR A 1 92 ? -20.382 6.417 5.729 1.00 90.31 92 TYR A C 1
ATOM 754 O O . TYR A 1 92 ? -19.435 6.211 6.489 1.00 90.31 92 TYR A O 1
ATOM 762 N N . GLN A 1 93 ? -21.172 5.426 5.314 1.00 90.50 93 GLN A N 1
ATOM 763 C CA . GLN A 1 93 ? -20.904 4.030 5.638 1.00 90.50 93 GLN A CA 1
ATOM 764 C C . GLN A 1 93 ? -19.678 3.529 4.867 1.00 90.50 93 GLN A C 1
ATOM 766 O O . GLN A 1 93 ? -19.475 3.846 3.693 1.00 90.50 93 GLN A O 1
ATOM 771 N N . VAL A 1 94 ? -18.821 2.780 5.560 1.00 90.50 94 VAL A N 1
ATOM 772 C CA . VAL A 1 94 ? -17.572 2.246 5.017 1.00 90.50 94 VAL A CA 1
ATOM 773 C C . VAL A 1 94 ? -17.207 0.944 5.729 1.00 90.50 94 VAL A C 1
ATOM 775 O O . VAL A 1 94 ? -17.444 0.782 6.929 1.00 90.50 94 VAL A O 1
ATOM 778 N N . LYS A 1 95 ? -16.613 0.010 4.986 1.00 93.00 95 LYS A N 1
ATOM 779 C CA . LYS A 1 95 ? -16.091 -1.256 5.505 1.00 93.00 95 LYS A CA 1
ATOM 780 C C . LYS A 1 95 ? -14.615 -1.386 5.161 1.00 93.00 95 LYS A C 1
ATOM 782 O O . LYS A 1 95 ? -14.251 -1.353 3.987 1.00 93.00 95 LYS A O 1
ATOM 787 N N . ILE A 1 96 ? -13.775 -1.530 6.183 1.00 93.75 96 ILE A N 1
ATOM 788 C CA . ILE A 1 96 ? -12.314 -1.475 6.078 1.00 93.75 96 ILE A CA 1
ATOM 789 C C . ILE A 1 96 ? -11.705 -2.811 6.512 1.00 93.75 96 ILE A C 1
ATOM 791 O O . ILE A 1 96 ? -11.919 -3.267 7.640 1.00 93.75 96 ILE A O 1
ATOM 795 N N . GLY A 1 97 ? -10.916 -3.410 5.620 1.00 95.38 97 GLY A N 1
ATOM 796 C CA . GLY A 1 97 ? -10.057 -4.563 5.886 1.00 95.38 97 GLY A CA 1
ATOM 797 C C . GLY A 1 97 ? -8.576 -4.177 5.897 1.00 95.38 97 GLY A C 1
ATOM 798 O O . GLY A 1 97 ? -8.150 -3.267 5.183 1.00 95.38 97 GLY A O 1
ATOM 799 N N . PHE A 1 98 ? -7.782 -4.883 6.702 1.00 96.25 98 PHE A N 1
ATOM 800 C CA . PHE A 1 98 ? -6.330 -4.710 6.783 1.00 96.25 98 PHE A CA 1
ATOM 801 C C . PHE A 1 98 ? -5.634 -6.002 6.364 1.00 96.25 98 PHE A C 1
ATOM 803 O O . PHE A 1 98 ? -5.891 -7.044 6.958 1.00 96.25 98 PHE A O 1
ATOM 810 N N . TYR A 1 99 ? -4.740 -5.948 5.378 1.00 96.25 99 TYR A N 1
ATOM 811 C CA . TYR A 1 99 ? -4.107 -7.136 4.793 1.00 96.25 99 TYR A CA 1
ATOM 812 C C . TYR A 1 99 ? -2.581 -7.026 4.876 1.00 96.25 99 TYR A C 1
ATOM 814 O O . TYR A 1 99 ? -2.018 -6.146 4.220 1.00 96.25 99 TYR A O 1
ATOM 822 N N . PRO A 1 100 ? -1.887 -7.872 5.665 1.00 95.00 100 PRO A N 1
ATOM 823 C CA . PRO A 1 100 ? -0.432 -7.827 5.801 1.00 95.00 100 PRO A CA 1
ATOM 824 C C . PRO A 1 100 ? 0.262 -7.959 4.450 1.00 95.00 100 PRO A C 1
ATOM 826 O O . PRO A 1 100 ? -0.138 -8.792 3.637 1.00 95.00 100 PRO A O 1
ATOM 829 N N . PHE A 1 101 ? 1.334 -7.206 4.224 1.00 92.94 101 PHE A N 1
ATOM 830 C CA . PHE A 1 101 ? 2.181 -7.391 3.050 1.00 92.94 101 PHE A CA 1
ATOM 831 C C . PHE A 1 101 ? 3.666 -7.358 3.387 1.00 92.94 101 PHE A C 1
ATOM 833 O O . PHE A 1 101 ? 4.101 -6.814 4.403 1.00 92.94 101 PHE A O 1
ATOM 840 N N . VAL A 1 102 ? 4.437 -7.990 2.508 1.00 89.88 102 VAL A N 1
ATOM 841 C CA . VAL A 1 102 ? 5.849 -8.282 2.691 1.00 89.88 102 VAL A CA 1
ATOM 842 C C . VAL A 1 102 ? 6.643 -8.008 1.428 1.00 89.88 102 VAL A C 1
ATOM 844 O O . VAL A 1 102 ? 6.288 -8.435 0.328 1.00 89.88 102 VAL A O 1
ATOM 847 N N . SER A 1 103 ? 7.780 -7.344 1.608 1.00 83.12 103 SER A N 1
ATOM 848 C CA . SER A 1 103 ? 8.852 -7.329 0.622 1.00 83.12 103 SER A CA 1
ATOM 849 C C . SER A 1 103 ? 9.987 -8.206 1.116 1.00 83.12 103 SER A C 1
ATOM 851 O O . SER A 1 103 ? 10.505 -8.005 2.211 1.00 83.12 103 SER A O 1
ATOM 853 N N . LEU A 1 104 ? 10.439 -9.135 0.274 1.00 78.94 104 LEU A N 1
ATOM 854 C CA . LEU A 1 104 ? 11.627 -9.945 0.564 1.00 78.94 104 LEU A CA 1
ATOM 855 C C . LEU A 1 104 ? 12.929 -9.122 0.504 1.00 78.94 104 LEU A C 1
ATOM 857 O O . LEU A 1 104 ? 13.998 -9.620 0.857 1.00 78.94 104 LEU A O 1
ATOM 861 N N . LEU A 1 105 ? 12.847 -7.862 0.062 1.00 74.38 105 LEU A N 1
ATOM 862 C CA . LEU A 1 105 ? 13.950 -6.913 0.020 1.00 74.38 105 LEU A CA 1
ATOM 863 C C . LEU A 1 105 ? 13.853 -5.914 1.179 1.00 74.38 105 LEU A C 1
ATOM 865 O O . LEU A 1 105 ? 12.776 -5.457 1.560 1.00 74.38 105 LEU A O 1
ATOM 869 N N . LYS A 1 106 ? 15.016 -5.532 1.708 1.00 73.38 106 LYS A N 1
ATOM 870 C CA . LYS A 1 106 ? 15.159 -4.421 2.654 1.00 73.38 106 LYS A CA 1
ATOM 871 C C . LYS A 1 106 ? 15.491 -3.126 1.934 1.00 73.38 106 LYS A C 1
ATOM 873 O O . LYS A 1 106 ? 16.111 -3.151 0.871 1.00 73.38 106 LYS A O 1
ATOM 878 N N . ASP A 1 107 ? 15.200 -2.005 2.583 1.00 73.38 107 ASP A N 1
ATOM 879 C CA . ASP A 1 107 ? 15.838 -0.739 2.248 1.00 73.38 107 ASP A CA 1
ATOM 880 C C . ASP A 1 107 ? 17.353 -0.869 2.462 1.00 73.38 107 ASP A C 1
ATOM 882 O O . ASP A 1 107 ? 17.825 -1.228 3.550 1.00 73.38 107 ASP A O 1
ATOM 886 N N . THR A 1 108 ? 18.118 -0.599 1.405 1.00 68.69 108 THR A N 1
ATOM 887 C CA . THR A 1 108 ? 19.575 -0.771 1.376 1.00 68.69 108 THR A CA 1
ATOM 888 C C . THR A 1 108 ? 20.325 0.229 2.255 1.00 68.69 108 THR A C 1
ATOM 890 O O . THR A 1 108 ? 21.485 -0.018 2.580 1.00 68.69 108 THR A O 1
ATOM 893 N N . ASN A 1 109 ? 19.684 1.329 2.656 1.00 71.62 109 ASN A N 1
ATOM 894 C CA . ASN A 1 109 ? 20.303 2.419 3.408 1.00 71.62 109 ASN A CA 1
ATOM 895 C C . ASN A 1 109 ? 20.014 2.327 4.911 1.00 71.62 109 ASN A C 1
ATOM 897 O O . ASN A 1 109 ? 20.874 2.681 5.716 1.00 71.62 109 ASN A O 1
ATOM 901 N N . VAL A 1 110 ? 18.822 1.846 5.293 1.00 72.19 110 VAL A N 1
ATOM 902 C CA . VAL A 1 110 ? 18.358 1.828 6.698 1.00 72.19 110 VAL A CA 1
ATOM 903 C C . VAL A 1 110 ? 18.096 0.429 7.281 1.00 72.19 110 VAL A C 1
ATOM 905 O O . VAL A 1 110 ? 17.799 0.316 8.468 1.00 72.19 110 VAL A O 1
ATOM 908 N N . ASN A 1 111 ? 18.278 -0.656 6.509 1.00 72.69 111 ASN A N 1
ATOM 909 C CA . ASN A 1 111 ? 18.137 -2.055 6.969 1.00 72.69 111 ASN A CA 1
ATOM 910 C C . ASN A 1 111 ? 16.725 -2.401 7.510 1.00 72.69 111 ASN A C 1
ATOM 912 O O . ASN A 1 111 ? 16.559 -3.302 8.339 1.00 72.69 111 ASN A O 1
ATOM 916 N N . ILE A 1 112 ? 15.701 -1.715 6.998 1.00 77.56 112 ILE A N 1
ATOM 917 C CA . ILE A 1 112 ? 14.284 -1.918 7.331 1.00 77.56 112 ILE A CA 1
ATOM 918 C C . ILE A 1 112 ? 13.637 -2.773 6.234 1.00 77.56 112 ILE A C 1
ATOM 920 O O . ILE A 1 112 ? 13.893 -2.542 5.053 1.00 77.56 112 ILE A O 1
ATOM 924 N N . TYR A 1 113 ? 12.808 -3.754 6.595 1.00 78.88 113 TYR A N 1
ATOM 925 C CA . TYR A 1 113 ? 11.941 -4.431 5.623 1.00 78.88 113 TYR A CA 1
ATOM 926 C C . TYR A 1 113 ? 10.770 -3.516 5.244 1.00 78.88 113 TYR A C 1
ATOM 928 O O . TYR A 1 113 ? 10.211 -2.845 6.113 1.00 78.88 113 TYR A O 1
ATOM 936 N N . TYR A 1 114 ? 10.339 -3.540 3.982 1.00 82.75 114 TYR A N 1
ATOM 937 C CA . TYR A 1 114 ? 9.121 -2.842 3.537 1.00 82.75 114 TYR A CA 1
ATOM 938 C C . TYR A 1 114 ? 7.830 -3.570 3.975 1.00 82.75 114 TYR A C 1
ATOM 940 O O . TYR A 1 114 ? 6.828 -3.522 3.272 1.00 82.75 114 TYR A O 1
ATOM 948 N N . ASP A 1 115 ? 7.867 -4.254 5.120 1.00 86.69 115 ASP A N 1
ATOM 949 C CA . ASP A 1 115 ? 6.713 -4.901 5.741 1.00 86.69 115 ASP A CA 1
ATOM 950 C C . ASP A 1 115 ? 5.684 -3.867 6.177 1.00 86.69 115 ASP A C 1
ATOM 952 O O . ASP A 1 115 ? 6.029 -2.748 6.584 1.00 86.69 115 ASP A O 1
ATOM 956 N N . GLY A 1 116 ? 4.422 -4.270 6.117 1.00 90.44 116 GLY A N 1
ATOM 957 C CA . GLY A 1 116 ? 3.313 -3.359 6.272 1.00 90.44 116 GLY A CA 1
ATOM 958 C C . GLY A 1 116 ? 1.962 -4.035 6.122 1.00 90.44 116 GLY A C 1
ATOM 959 O O . GLY A 1 116 ? 1.830 -5.250 6.254 1.00 90.44 116 GLY A O 1
ATOM 960 N N . PHE A 1 117 ? 0.953 -3.232 5.817 1.00 93.31 117 PHE A N 1
ATOM 961 C CA . PHE A 1 117 ? -0.386 -3.701 5.496 1.00 93.31 117 PHE A CA 1
ATOM 962 C C . PHE A 1 117 ? -1.041 -2.804 4.440 1.00 93.31 117 PHE A C 1
ATOM 964 O O . PHE A 1 117 ? -0.879 -1.579 4.441 1.00 93.31 117 PHE A O 1
ATOM 971 N N . TYR A 1 118 ? -1.797 -3.428 3.540 1.00 93.69 118 TYR A N 1
ATOM 972 C CA . TYR A 1 118 ? -2.798 -2.746 2.733 1.00 93.69 118 TYR A CA 1
ATOM 973 C C . TYR A 1 118 ? -4.002 -2.414 3.616 1.00 93.69 118 TYR A C 1
ATOM 975 O O . TYR A 1 118 ? -4.383 -3.196 4.488 1.00 93.69 118 TYR A O 1
ATOM 983 N N . ILE A 1 119 ? -4.596 -1.255 3.369 1.00 93.25 119 ILE A N 1
ATOM 984 C CA . ILE A 1 119 ? -5.892 -0.834 3.892 1.00 93.25 119 ILE A CA 1
ATOM 985 C C . ILE A 1 119 ? -6.829 -0.855 2.688 1.00 93.25 119 ILE A C 1
ATOM 987 O O . ILE A 1 119 ? -6.582 -0.143 1.711 1.00 93.25 119 ILE A O 1
ATOM 991 N N . VAL A 1 120 ? -7.847 -1.709 2.735 1.00 93.31 120 VAL A N 1
ATOM 992 C CA . VAL A 1 120 ? -8.753 -1.988 1.615 1.00 93.31 120 VAL A CA 1
ATOM 993 C C . VAL A 1 120 ? -10.165 -1.589 2.015 1.00 93.31 120 VAL A C 1
ATOM 995 O O . VAL A 1 120 ? -10.635 -1.972 3.089 1.00 93.31 120 VAL A O 1
ATOM 998 N N . PHE A 1 121 ? -10.839 -0.822 1.161 1.00 90.06 121 PHE A N 1
ATOM 999 C CA . PHE A 1 121 ? -12.267 -0.558 1.303 1.00 90.06 121 PHE A CA 1
ATOM 1000 C C . PHE A 1 121 ? -13.071 -1.625 0.569 1.00 90.06 121 PHE A C 1
ATOM 1002 O O . PHE A 1 121 ? -12.995 -1.749 -0.649 1.00 90.06 121 PHE A O 1
ATOM 1009 N N . GLU A 1 122 ? -13.856 -2.382 1.328 1.00 87.50 122 GLU A N 1
ATOM 1010 C CA . GLU A 1 122 ? -14.728 -3.442 0.808 1.00 87.50 122 GLU A CA 1
ATOM 1011 C C . GLU A 1 122 ? -16.172 -2.976 0.597 1.00 87.50 122 GLU A C 1
ATOM 1013 O O . GLU A 1 122 ? -16.966 -3.644 -0.060 1.00 87.50 122 GLU A O 1
ATOM 1018 N N . SER A 1 123 ? -16.526 -1.837 1.188 1.00 86.12 123 SER A N 1
ATOM 1019 C CA . SER A 1 123 ? -17.780 -1.126 0.972 1.00 86.12 123 SER A CA 1
ATOM 1020 C C . SER A 1 123 ? -17.536 0.352 1.260 1.00 86.12 123 SER A C 1
ATOM 1022 O O . SER A 1 123 ? -16.804 0.684 2.195 1.00 86.12 123 SER A O 1
ATOM 1024 N N . PHE A 1 124 ? -18.097 1.222 0.431 1.00 85.88 124 PHE A N 1
ATOM 1025 C CA . PHE A 1 124 ? -17.972 2.679 0.469 1.00 85.88 124 PHE A CA 1
ATOM 1026 C C . PHE A 1 124 ? -19.167 3.277 -0.294 1.00 85.88 124 PHE A C 1
ATOM 1028 O O . PHE A 1 124 ? -19.932 2.538 -0.917 1.00 85.88 124 PHE A O 1
ATOM 1035 N N . SER A 1 125 ? -19.323 4.601 -0.266 1.00 83.81 125 SER A N 1
ATOM 1036 C CA . SER A 1 125 ? -20.345 5.303 -1.050 1.00 83.81 125 SER A CA 1
ATOM 1037 C C . SER A 1 125 ? -19.739 6.038 -2.245 1.00 83.81 125 SER A C 1
ATOM 1039 O O . SER A 1 125 ? -18.717 6.712 -2.105 1.00 83.81 125 SER A O 1
ATOM 1041 N N . ASP A 1 126 ? -20.421 5.971 -3.391 1.00 81.94 126 ASP A N 1
ATOM 1042 C CA . ASP A 1 126 ? -20.092 6.737 -4.602 1.00 81.94 126 ASP A CA 1
ATOM 1043 C C . ASP A 1 126 ? -20.283 8.261 -4.432 1.00 81.94 126 ASP A C 1
ATOM 1045 O O . ASP A 1 126 ? -19.765 9.040 -5.232 1.00 81.94 126 ASP A O 1
ATOM 1049 N N . ASP A 1 127 ? -20.990 8.708 -3.383 1.00 85.25 127 ASP A N 1
ATOM 1050 C CA . ASP A 1 127 ? -21.168 10.134 -3.061 1.00 85.25 127 ASP A CA 1
ATOM 1051 C C . ASP A 1 127 ? -19.877 10.789 -2.520 1.00 85.25 127 ASP A C 1
ATOM 1053 O O . ASP A 1 127 ? -19.767 12.019 -2.472 1.00 85.25 127 ASP A O 1
ATOM 1057 N N . ILE A 1 128 ? -18.892 9.991 -2.086 1.00 88.88 128 ILE A N 1
ATOM 1058 C CA . ILE A 1 128 ? -17.640 10.478 -1.497 1.00 88.88 128 ILE A CA 1
ATOM 1059 C C . ILE A 1 128 ? -16.542 10.535 -2.560 1.00 88.88 128 ILE A C 1
ATOM 1061 O O . ILE A 1 128 ? -16.242 9.558 -3.237 1.00 88.88 128 ILE A O 1
ATOM 1065 N N . THR A 1 129 ? -15.884 11.689 -2.689 1.00 87.94 129 THR A N 1
ATOM 1066 C CA . THR A 1 129 ? -14.842 11.907 -3.708 1.00 87.94 129 THR A CA 1
ATOM 1067 C C . THR A 1 129 ? -13.562 11.142 -3.383 1.00 87.94 129 THR A C 1
ATOM 1069 O O . THR A 1 129 ? -12.940 10.551 -4.265 1.00 87.94 129 THR A O 1
ATOM 1072 N N . PHE A 1 130 ? -13.153 11.167 -2.115 1.00 87.94 130 PHE A N 1
ATOM 1073 C CA . PHE A 1 130 ? -12.090 10.333 -1.560 1.00 87.94 130 PHE A CA 1
ATOM 1074 C C . PHE A 1 130 ? -12.174 10.320 -0.034 1.00 87.94 130 PHE A C 1
ATOM 1076 O O . PHE A 1 130 ? -12.847 11.151 0.580 1.00 87.94 130 PHE A O 1
ATOM 1083 N N . TYR A 1 131 ? -11.446 9.395 0.577 1.00 88.75 131 TYR A N 1
ATOM 1084 C CA . TYR A 1 131 ? -11.272 9.334 2.020 1.00 88.75 131 TYR A CA 1
ATOM 1085 C C . TYR A 1 131 ? -9.795 9.554 2.363 1.00 88.75 131 TYR A C 1
ATOM 1087 O O . TYR A 1 131 ? -8.919 9.108 1.618 1.00 88.75 131 TYR A O 1
ATOM 1095 N N . SER A 1 132 ? -9.504 10.216 3.482 1.00 89.56 132 SER A N 1
ATOM 1096 C CA . SER A 1 132 ? -8.147 10.322 4.040 1.00 89.56 132 SER A CA 1
ATOM 1097 C C . SER A 1 132 ? -8.076 9.705 5.437 1.00 89.56 132 SER A C 1
ATOM 1099 O O . SER A 1 132 ? -9.098 9.502 6.100 1.00 89.56 132 SER A O 1
ATOM 1101 N N . LEU A 1 133 ? -6.862 9.319 5.838 1.00 90.25 133 LEU A N 1
ATOM 1102 C CA . LEU A 1 133 ? -6.596 8.570 7.063 1.00 90.25 133 LEU A CA 1
ATOM 1103 C C . LEU A 1 133 ? -5.495 9.259 7.877 1.00 90.25 133 LEU A C 1
ATOM 1105 O O . LEU A 1 133 ? -4.333 9.242 7.455 1.00 90.25 133 LEU A O 1
ATOM 1109 N N . ASP A 1 134 ? -5.839 9.768 9.062 1.00 89.88 134 ASP A N 1
ATOM 1110 C CA . ASP A 1 134 ? -4.841 10.203 10.041 1.00 89.88 134 ASP A CA 1
ATOM 1111 C C . ASP A 1 134 ? -4.442 9.000 10.901 1.00 89.88 134 ASP A C 1
ATOM 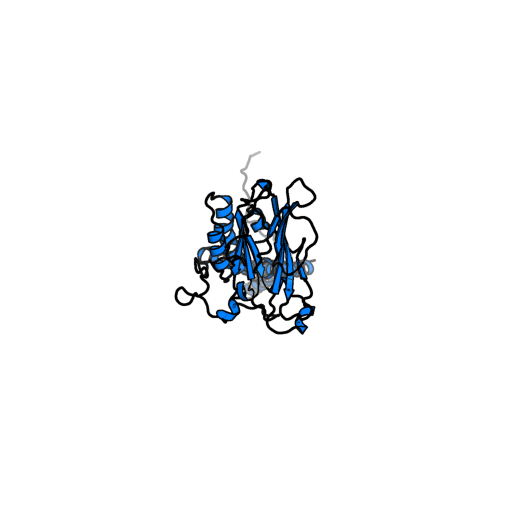1113 O O . ASP A 1 134 ? -5.281 8.370 11.549 1.00 89.88 134 ASP A O 1
ATOM 1117 N N . ILE A 1 135 ? -3.151 8.663 10.935 1.00 90.25 135 ILE A N 1
ATOM 1118 C CA . ILE A 1 135 ? -2.671 7.453 11.619 1.00 90.25 135 ILE A CA 1
ATOM 1119 C C . ILE A 1 135 ? -1.658 7.814 12.691 1.00 90.25 135 ILE A C 1
ATOM 1121 O O . ILE A 1 135 ? -0.625 8.417 12.401 1.00 90.25 135 ILE A O 1
ATOM 1125 N N . THR A 1 136 ? -1.957 7.421 13.933 1.00 90.88 136 THR A N 1
ATOM 1126 C CA . THR A 1 136 ? -1.115 7.669 15.109 1.00 90.88 136 THR A CA 1
ATOM 1127 C C . THR A 1 136 ? -0.501 6.369 15.614 1.00 90.88 136 THR A C 1
ATOM 1129 O O . THR A 1 136 ? -1.203 5.403 15.909 1.00 90.88 136 THR A O 1
ATOM 1132 N N . ALA A 1 137 ? 0.821 6.360 15.760 1.00 91.31 137 ALA A N 1
ATOM 1133 C CA . ALA A 1 137 ? 1.613 5.199 16.153 1.00 91.31 137 ALA A CA 1
ATOM 1134 C C . ALA A 1 137 ? 2.724 5.574 17.148 1.00 91.31 137 ALA A C 1
ATOM 1136 O O . ALA A 1 137 ? 2.984 6.754 17.395 1.00 91.31 137 ALA A O 1
ATOM 1137 N N . TYR A 1 138 ? 3.420 4.575 17.688 1.00 90.56 138 TYR A N 1
ATOM 1138 C CA . TYR A 1 138 ? 4.709 4.750 18.368 1.00 90.56 138 TYR A CA 1
ATOM 1139 C C . TYR A 1 138 ? 5.697 3.650 17.953 1.00 90.56 138 TYR A C 1
ATOM 1141 O O . TYR A 1 138 ? 5.291 2.561 17.549 1.00 90.56 138 TYR A O 1
ATOM 1149 N N . HIS A 1 139 ? 7.000 3.932 18.038 1.00 89.19 139 HIS A N 1
ATOM 1150 C CA . HIS A 1 139 ? 8.050 2.947 17.758 1.00 89.19 139 HIS A CA 1
ATOM 1151 C C . HIS A 1 139 ? 8.190 1.979 18.938 1.00 89.19 139 HIS A C 1
ATOM 1153 O O . HIS A 1 139 ? 8.372 2.427 20.066 1.00 89.19 139 HIS A O 1
ATOM 1159 N N . VAL A 1 140 ? 8.144 0.662 18.727 1.00 88.75 140 VAL A N 1
ATOM 1160 C CA . VAL A 1 140 ? 7.997 -0.285 19.855 1.00 88.75 140 VAL A CA 1
ATOM 1161 C C . VAL A 1 140 ? 9.191 -0.345 20.812 1.00 88.75 140 VAL A C 1
ATOM 1163 O O . VAL A 1 140 ? 9.000 -0.644 21.988 1.00 88.75 140 VAL A O 1
ATOM 1166 N N . ASN A 1 141 ? 10.396 0.007 20.345 1.00 87.06 141 ASN A N 1
ATOM 1167 C CA . ASN A 1 141 ? 11.592 0.118 21.197 1.00 87.06 141 ASN A CA 1
ATOM 1168 C C . ASN A 1 141 ? 11.735 1.498 21.877 1.00 87.06 141 ASN A C 1
ATOM 1170 O O . ASN A 1 141 ? 12.741 1.739 22.539 1.00 87.06 141 ASN A O 1
ATOM 1174 N N . ASP A 1 142 ? 10.783 2.422 21.698 1.00 88.56 142 ASP A N 1
ATOM 1175 C CA . ASP A 1 142 ? 10.778 3.713 22.393 1.00 88.56 142 ASP A CA 1
ATOM 1176 C C . ASP A 1 142 ? 10.208 3.557 23.821 1.00 88.56 142 ASP A C 1
ATOM 1178 O O . ASP A 1 142 ? 9.010 3.292 23.971 1.00 88.56 142 ASP A O 1
ATOM 1182 N N . PRO A 1 143 ? 11.018 3.741 24.884 1.00 87.06 143 PRO A N 1
ATOM 1183 C CA . PRO A 1 143 ? 10.544 3.628 26.262 1.00 87.06 143 PRO A CA 1
ATOM 1184 C C . PRO A 1 143 ? 9.576 4.751 26.665 1.00 87.06 143 PRO A C 1
ATOM 1186 O O . PRO A 1 143 ? 8.796 4.561 27.596 1.00 87.06 143 PRO A O 1
ATOM 1189 N N . GLU A 1 144 ? 9.606 5.903 25.986 1.00 89.44 144 GLU A N 1
ATOM 1190 C CA . GLU A 1 144 ? 8.688 7.026 26.220 1.00 89.44 144 GLU A CA 1
ATOM 1191 C C . GLU A 1 144 ? 7.410 6.920 25.371 1.00 89.44 144 GLU A C 1
ATOM 1193 O O . GLU A 1 144 ? 6.463 7.675 25.594 1.00 89.44 144 GLU A O 1
ATOM 1198 N N . LYS A 1 145 ? 7.366 5.980 24.411 1.00 89.62 145 LYS A N 1
ATOM 1199 C CA . LYS A 1 145 ? 6.287 5.813 23.421 1.00 89.62 145 LYS A CA 1
ATOM 1200 C C . LYS A 1 145 ? 5.896 7.136 22.740 1.00 89.62 145 LYS A C 1
ATOM 1202 O O . LYS A 1 145 ? 4.710 7.456 22.616 1.00 89.62 145 LYS A O 1
ATOM 1207 N N . LYS A 1 146 ? 6.881 7.924 22.292 1.00 88.69 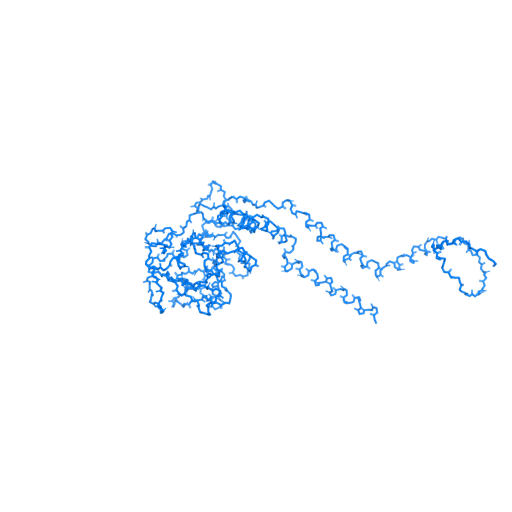146 LYS A N 1
ATOM 1208 C CA . LYS A 1 146 ? 6.664 9.219 21.630 1.00 88.69 146 LYS A CA 1
ATOM 1209 C C . LYS A 1 146 ? 5.767 9.023 20.406 1.00 88.69 146 LYS A C 1
ATOM 1211 O O . LYS A 1 146 ? 6.162 8.408 19.413 1.00 88.69 146 LYS A O 1
ATOM 1216 N N . LYS A 1 147 ? 4.552 9.571 20.483 1.00 88.94 147 LYS A N 1
ATOM 1217 C CA . LYS A 1 147 ? 3.551 9.466 19.418 1.00 88.94 147 LYS A CA 1
ATOM 1218 C C . LYS A 1 147 ? 4.067 10.123 18.135 1.00 88.94 147 LYS A C 1
ATOM 1220 O O . LYS A 1 147 ? 4.601 11.235 18.154 1.00 88.94 147 LYS A O 1
ATOM 1225 N N . ILE A 1 148 ? 3.880 9.433 17.018 1.00 86.38 148 ILE A N 1
ATOM 1226 C CA . ILE A 1 148 ? 4.084 9.939 15.663 1.00 86.38 148 ILE A CA 1
ATOM 1227 C C . ILE A 1 148 ? 2.757 9.859 14.913 1.00 86.38 148 ILE A C 1
ATOM 1229 O O . ILE A 1 148 ? 2.021 8.889 15.071 1.00 86.38 148 ILE A O 1
ATOM 1233 N N . THR A 1 149 ? 2.464 10.872 14.101 1.00 82.62 149 THR A N 1
ATOM 1234 C CA . THR A 1 149 ? 1.218 10.956 13.331 1.00 82.62 149 THR A CA 1
ATOM 1235 C C . THR A 1 149 ? 1.518 11.267 11.868 1.00 82.62 149 THR A C 1
ATOM 1237 O O . THR A 1 149 ? 2.494 11.961 11.564 1.00 82.62 149 THR A O 1
ATOM 1240 N N . LEU A 1 150 ? 0.669 10.747 10.987 1.00 73.81 150 LEU A N 1
ATOM 1241 C CA . LEU A 1 150 ? 0.580 11.043 9.559 1.00 73.81 150 LEU A CA 1
ATOM 1242 C C . LEU A 1 150 ? -0.811 11.689 9.307 1.00 73.81 150 LEU A C 1
ATOM 1244 O O . LEU A 1 150 ? -1.764 11.096 9.795 1.00 73.81 150 LEU A O 1
ATOM 1248 N N . THR A 1 151 ? -0.935 12.860 8.640 1.00 62.09 151 THR A N 1
ATOM 1249 C CA . THR A 1 151 ? -2.203 13.616 8.408 1.00 62.09 151 THR A CA 1
ATOM 1250 C C . THR A 1 151 ? -2.572 13.983 6.938 1.00 62.09 151 THR A C 1
ATOM 1252 O O . THR A 1 151 ? -3.070 13.114 6.229 1.00 62.09 151 THR A O 1
ATOM 1255 N N . GLU A 1 152 ? -2.350 15.220 6.425 1.00 47.97 152 GLU A N 1
ATOM 1256 C CA . GLU A 1 152 ? -2.690 15.626 5.024 1.00 47.97 152 GLU A CA 1
ATOM 1257 C C . GLU A 1 152 ? -1.615 16.489 4.265 1.00 47.97 152 GLU A C 1
ATOM 1259 O O . GLU A 1 152 ? -0.970 17.359 4.851 1.00 47.97 152 GLU A O 1
ATOM 1264 N N . GLY A 1 153 ? -1.337 16.171 2.975 1.00 60.50 153 GLY A N 1
ATOM 1265 C CA . GLY A 1 153 ? -0.040 16.343 2.235 1.00 60.50 153 GLY A CA 1
ATOM 1266 C C . GLY A 1 153 ? 1.170 15.358 2.480 1.00 60.50 153 GLY A C 1
ATOM 1267 O O . GLY A 1 153 ? 2.091 15.746 3.193 1.00 60.50 153 GLY A O 1
ATOM 1268 N N . ASN A 1 154 ? 1.231 14.158 1.842 1.00 52.03 154 ASN A N 1
ATOM 1269 C CA . ASN A 1 154 ? 2.127 12.962 2.080 1.00 52.03 154 ASN A CA 1
ATOM 1270 C C . ASN A 1 154 ? 1.404 11.730 2.693 1.00 52.03 154 ASN A C 1
ATOM 1272 O O . ASN A 1 154 ? 1.912 11.104 3.626 1.00 52.03 154 ASN A O 1
ATOM 1276 N N . PHE A 1 155 ? 0.192 11.406 2.210 1.00 56.88 155 PHE A N 1
ATOM 1277 C CA . PHE A 1 155 ? -0.768 10.606 2.988 1.00 56.88 155 PHE A CA 1
ATOM 1278 C C . PHE A 1 155 ? -1.542 9.523 2.251 1.00 56.88 155 PHE A C 1
ATOM 1280 O O . PHE A 1 155 ? -1.330 9.194 1.081 1.00 56.88 155 PHE A O 1
ATOM 1287 N N . LEU A 1 156 ? -2.386 8.883 3.048 1.00 78.19 156 LEU A N 1
ATOM 1288 C CA . LEU A 1 156 ? -3.042 7.620 2.806 1.00 78.19 156 LEU A CA 1
ATOM 1289 C C . LEU A 1 156 ? -4.458 7.870 2.296 1.00 78.19 156 LEU A C 1
ATOM 1291 O O . LEU A 1 156 ? -5.428 7.357 2.844 1.00 78.19 156 LEU A O 1
ATOM 1295 N N . ASN A 1 157 ? -4.554 8.674 1.241 1.00 85.56 157 ASN A N 1
ATOM 1296 C CA . ASN A 1 157 ? -5.816 8.903 0.561 1.00 85.56 157 ASN A CA 1
ATOM 1297 C C . ASN A 1 157 ? -6.221 7.621 -0.170 1.00 85.56 157 ASN A C 1
ATOM 1299 O O . ASN A 1 157 ? -5.428 7.067 -0.942 1.00 85.56 157 ASN A O 1
ATOM 1303 N N . ILE A 1 158 ? -7.455 7.183 0.061 1.00 85.69 158 ILE A N 1
ATOM 1304 C CA . ILE A 1 158 ? -8.108 6.105 -0.676 1.00 85.69 158 ILE A CA 1
ATOM 1305 C C . ILE A 1 158 ? -9.156 6.756 -1.571 1.00 85.69 158 ILE A C 1
ATOM 1307 O O . ILE A 1 158 ? -10.064 7.439 -1.095 1.00 85.69 158 ILE A O 1
ATOM 1311 N N . TYR A 1 159 ? -9.015 6.549 -2.874 1.00 83.44 159 TYR A N 1
ATOM 1312 C CA . TYR A 1 159 ? -9.971 7.030 -3.862 1.00 83.44 159 TYR A CA 1
ATOM 1313 C C . TYR A 1 159 ? -10.889 5.871 -4.276 1.00 83.44 159 TYR A C 1
ATOM 1315 O O . TYR A 1 159 ? -10.374 4.812 -4.656 1.00 83.44 159 TYR A O 1
ATOM 1323 N N . PRO A 1 160 ? -12.218 6.077 -4.252 1.00 75.69 160 PRO A N 1
ATOM 1324 C CA . PRO A 1 160 ? -13.197 5.193 -4.880 1.00 75.69 160 PRO A CA 1
ATOM 1325 C C . PRO A 1 160 ? -12.935 4.946 -6.374 1.00 75.69 160 PRO A C 1
ATOM 1327 O O . PRO A 1 160 ? -13.169 3.855 -6.882 1.00 75.69 160 PRO A O 1
ATOM 1330 N N . THR A 1 161 ? -12.418 5.952 -7.088 1.00 76.38 161 THR A N 1
ATOM 1331 C CA . THR A 1 161 ? -12.282 5.928 -8.551 1.00 76.38 161 THR A CA 1
ATOM 1332 C C . THR A 1 161 ? -10.879 5.538 -9.033 1.00 76.38 161 THR A C 1
ATOM 1334 O O . THR A 1 161 ? -9.880 5.630 -8.312 1.00 76.38 161 THR A O 1
ATOM 1337 N N . THR A 1 162 ? -10.772 5.201 -10.327 1.00 74.38 162 THR A N 1
ATOM 1338 C CA . THR A 1 162 ? -9.477 4.967 -11.004 1.00 74.38 162 THR A CA 1
ATOM 1339 C C . THR A 1 162 ? -8.519 6.165 -10.971 1.00 74.38 162 THR A C 1
ATOM 1341 O O . THR A 1 162 ? -7.323 5.995 -11.213 1.00 74.38 162 THR A O 1
ATOM 1344 N N . ASP A 1 163 ? -8.997 7.366 -10.631 1.00 68.00 163 ASP A N 1
ATOM 1345 C CA . ASP A 1 163 ? -8.158 8.563 -10.526 1.00 68.00 163 ASP A CA 1
ATOM 1346 C C . ASP A 1 163 ? -7.129 8.429 -9.396 1.00 68.00 163 ASP A C 1
ATOM 1348 O O . ASP A 1 163 ? -6.006 8.918 -9.525 1.00 68.00 163 ASP A O 1
ATOM 1352 N N . GLY A 1 164 ? -7.439 7.669 -8.337 1.00 62.91 164 GLY A N 1
ATOM 1353 C CA . GLY A 1 164 ? -6.477 7.360 -7.278 1.00 62.91 164 GLY A CA 1
ATOM 1354 C C . GLY A 1 164 ? -5.263 6.573 -7.750 1.00 62.91 164 GLY A C 1
ATOM 1355 O O . GLY A 1 164 ? -4.164 6.789 -7.240 1.00 62.91 164 GLY A O 1
ATOM 1356 N N . PHE A 1 165 ? -5.419 5.715 -8.760 1.00 67.69 165 PHE A N 1
ATOM 1357 C CA . PHE A 1 165 ? -4.276 5.047 -9.376 1.00 67.69 165 PHE A CA 1
ATOM 1358 C C . PHE A 1 165 ? -3.418 6.061 -10.144 1.00 67.69 165 PHE A C 1
ATOM 1360 O O . PHE A 1 165 ? -2.196 6.035 -10.038 1.00 67.69 165 PHE A O 1
ATOM 1367 N N . VAL A 1 166 ? -4.032 6.998 -10.875 1.00 65.12 166 VAL A N 1
ATOM 1368 C CA . VAL A 1 166 ? -3.295 8.039 -11.617 1.00 65.12 166 VAL A CA 1
ATOM 1369 C C . VAL A 1 166 ? -2.541 8.982 -10.669 1.00 65.12 166 VAL A C 1
ATOM 1371 O O . VAL A 1 166 ? -1.422 9.388 -10.979 1.00 65.12 166 VAL A O 1
ATOM 1374 N N . VAL A 1 167 ? -3.125 9.308 -9.511 1.00 62.25 167 VAL A N 1
ATOM 1375 C CA . VAL A 1 167 ? -2.537 10.222 -8.516 1.00 62.25 167 VAL A CA 1
ATOM 1376 C C . VAL A 1 167 ? -1.491 9.531 -7.628 1.00 62.25 167 VAL A C 1
ATOM 1378 O O . VAL A 1 167 ? -0.429 10.107 -7.398 1.00 62.25 167 VAL A O 1
ATOM 1381 N N . ASN A 1 168 ? -1.751 8.306 -7.153 1.00 63.12 168 ASN A N 1
ATOM 1382 C CA . ASN A 1 168 ? -0.914 7.625 -6.151 1.00 63.12 168 ASN A CA 1
ATOM 1383 C C . ASN A 1 168 ? -0.111 6.416 -6.678 1.00 63.12 168 ASN A C 1
ATOM 1385 O O . ASN A 1 168 ? 0.699 5.878 -5.927 1.00 63.12 168 ASN A O 1
ATOM 1389 N N . GLN A 1 169 ? -0.340 5.951 -7.914 1.00 70.69 169 GLN A N 1
ATOM 1390 C CA . GLN A 1 169 ? 0.166 4.668 -8.447 1.00 70.69 169 GLN A CA 1
ATOM 1391 C C . GLN A 1 169 ? -0.237 3.446 -7.593 1.00 70.69 169 GLN A C 1
ATOM 1393 O O . GLN A 1 169 ? 0.530 2.498 -7.432 1.00 70.69 169 GLN A O 1
ATOM 1398 N N . ARG A 1 170 ? -1.450 3.478 -7.021 1.00 77.19 170 ARG A N 1
ATOM 1399 C CA . ARG A 1 170 ? -2.013 2.425 -6.156 1.00 77.19 170 ARG A CA 1
ATOM 1400 C C . ARG A 1 170 ? -3.236 1.783 -6.792 1.00 77.19 170 ARG A C 1
ATOM 1402 O O . ARG A 1 170 ? -3.995 2.466 -7.471 1.00 77.19 170 ARG A O 1
ATOM 1409 N N . VAL A 1 171 ? -3.455 0.499 -6.513 1.00 84.50 171 VAL A N 1
ATOM 1410 C CA . VAL A 1 171 ? -4.701 -0.203 -6.859 1.00 84.50 171 VAL A CA 1
ATOM 1411 C C . VAL A 1 171 ? -5.902 0.604 -6.321 1.00 84.50 171 VAL A C 1
ATOM 1413 O O . VAL A 1 171 ? -5.844 1.025 -5.159 1.00 84.50 171 VAL A O 1
ATOM 1416 N N . PRO A 1 172 ? -6.957 0.868 -7.122 1.00 83.75 172 PRO A N 1
ATOM 1417 C CA . PRO A 1 172 ? -8.162 1.564 -6.655 1.00 83.75 172 PRO A CA 1
ATOM 1418 C C . PRO A 1 172 ? -8.745 0.926 -5.390 1.00 83.75 172 PRO A C 1
ATOM 1420 O O . PRO A 1 172 ? -8.535 -0.260 -5.158 1.00 83.75 172 PRO A O 1
ATOM 1423 N N . LEU A 1 173 ? -9.457 1.699 -4.562 1.00 86.19 173 LEU A N 1
ATOM 1424 C CA . LEU A 1 173 ? -9.994 1.251 -3.259 1.00 86.19 173 LEU A CA 1
ATOM 1425 C C . LEU A 1 173 ? -8.944 0.842 -2.209 1.00 86.19 173 LEU A C 1
ATOM 1427 O O . LEU A 1 173 ? -9.308 0.410 -1.113 1.00 86.19 173 LEU A O 1
ATOM 1431 N N . THR A 1 174 ? -7.648 1.007 -2.501 1.00 89.00 174 THR A N 1
ATOM 1432 C CA . THR A 1 174 ? -6.567 0.657 -1.572 1.00 89.00 174 THR A CA 1
ATOM 1433 C C . THR A 1 174 ? -5.652 1.832 -1.251 1.00 89.00 174 THR A C 1
ATOM 1435 O O . THR A 1 174 ? -5.379 2.721 -2.063 1.00 89.00 174 THR A O 1
ATOM 1438 N N . THR A 1 175 ? -5.098 1.787 -0.049 1.00 88.75 175 THR A N 1
ATOM 1439 C CA . THR A 1 175 ? -3.841 2.448 0.298 1.00 88.75 175 THR A CA 1
ATOM 1440 C C . THR A 1 175 ? -2.987 1.455 1.079 1.00 88.75 175 THR A C 1
ATOM 1442 O O . THR A 1 175 ? -3.433 0.348 1.377 1.00 88.75 175 THR A O 1
ATOM 1445 N N . TYR A 1 176 ? -1.748 1.801 1.403 1.00 87.75 176 TYR A N 1
ATOM 1446 C CA . TYR A 1 176 ? -0.895 0.919 2.191 1.00 87.75 176 TYR A CA 1
ATOM 1447 C C . TYR A 1 176 ? 0.084 1.691 3.061 1.00 87.75 176 TYR A C 1
ATOM 1449 O O . TYR A 1 176 ? 0.517 2.796 2.730 1.00 87.75 176 TYR A O 1
ATOM 1457 N N . LEU A 1 177 ? 0.436 1.066 4.177 1.00 87.38 177 LEU A N 1
ATOM 1458 C CA . LEU A 1 177 ? 1.429 1.528 5.131 1.00 87.38 177 LEU A CA 1
ATOM 1459 C C . LEU A 1 177 ? 2.521 0.490 5.284 1.00 87.38 177 LEU A C 1
ATOM 1461 O O . LEU A 1 177 ? 2.231 -0.698 5.276 1.00 87.38 177 LEU A O 1
ATOM 1465 N N . TYR A 1 178 ? 3.756 0.939 5.478 1.00 85.88 178 TYR A N 1
ATOM 1466 C CA . TYR A 1 178 ? 4.912 0.079 5.717 1.00 85.88 178 TYR A CA 1
ATOM 1467 C C . TYR A 1 178 ? 5.917 0.762 6.641 1.00 85.88 178 TYR A C 1
ATOM 1469 O O . TYR A 1 178 ? 5.932 1.988 6.733 1.00 85.88 178 TYR A O 1
ATOM 1477 N N . ASN A 1 179 ? 6.759 -0.006 7.337 1.00 81.50 179 ASN A N 1
ATOM 1478 C CA . ASN A 1 179 ? 7.615 0.523 8.411 1.00 81.50 179 ASN A CA 1
ATOM 1479 C C . ASN A 1 179 ? 8.450 1.772 8.013 1.00 81.50 179 ASN A C 1
ATOM 1481 O O . ASN A 1 179 ? 8.447 2.741 8.773 1.00 81.50 179 ASN A O 1
ATOM 1485 N N . PRO A 1 180 ? 9.087 1.842 6.824 1.00 80.38 180 PRO A N 1
ATOM 1486 C CA . PRO A 1 180 ? 9.718 3.065 6.316 1.00 80.38 180 PRO A CA 1
ATOM 1487 C C . PRO A 1 180 ? 8.856 4.346 6.257 1.00 80.38 180 PRO A C 1
ATOM 1489 O O . PRO A 1 180 ? 9.434 5.425 6.324 1.00 80.38 180 PRO A O 1
ATOM 1492 N N . TYR A 1 181 ? 7.517 4.293 6.174 1.00 79.62 181 TYR A N 1
ATOM 1493 C CA . TYR A 1 181 ? 6.668 5.506 6.264 1.00 79.62 181 TYR A CA 1
ATOM 1494 C C . TYR A 1 181 ? 6.716 6.158 7.653 1.00 79.62 181 TYR A C 1
ATOM 1496 O O . TYR A 1 181 ? 6.516 7.364 7.788 1.00 79.62 181 TYR A O 1
ATOM 1504 N N . PHE A 1 182 ? 6.979 5.363 8.687 1.00 76.75 182 PHE A N 1
ATOM 1505 C CA . PHE A 1 182 ? 7.043 5.812 10.074 1.00 76.75 182 PHE A CA 1
ATOM 1506 C C . PHE A 1 182 ? 8.467 6.175 10.529 1.00 76.75 182 PHE A C 1
ATOM 1508 O O . PHE A 1 182 ? 8.639 6.736 11.616 1.00 76.75 182 PHE A O 1
ATOM 1515 N N . TYR A 1 183 ? 9.476 5.878 9.702 1.00 77.88 183 TYR A N 1
ATOM 1516 C CA . TYR A 1 183 ? 10.888 6.122 9.988 1.00 77.88 183 TYR A CA 1
ATOM 1517 C C . TYR A 1 183 ? 11.201 7.617 10.129 1.00 77.88 183 TYR A C 1
ATOM 1519 O O . TYR A 1 183 ? 10.881 8.435 9.265 1.00 77.88 183 TYR A O 1
ATOM 1527 N N . LYS A 1 184 ? 11.903 7.968 11.211 1.00 77.94 184 LYS A N 1
ATOM 1528 C CA . LYS A 1 184 ? 12.509 9.289 11.426 1.00 77.94 184 LYS A CA 1
ATOM 1529 C C . LYS A 1 184 ? 13.949 9.100 11.886 1.00 77.94 184 LYS A C 1
ATOM 1531 O O . LYS A 1 184 ? 14.185 8.293 12.775 1.00 77.94 184 LYS A O 1
ATOM 1536 N N . GLU A 1 185 ? 14.894 9.888 11.367 1.00 78.19 185 GLU A N 1
ATOM 1537 C CA . GLU A 1 185 ? 16.327 9.755 11.707 1.00 78.19 185 GLU A CA 1
ATOM 1538 C C . GLU A 1 185 ? 16.616 9.839 13.220 1.00 78.19 185 GLU A C 1
ATOM 1540 O O . GLU A 1 185 ? 17.539 9.197 13.718 1.00 78.19 185 GLU A O 1
ATOM 1545 N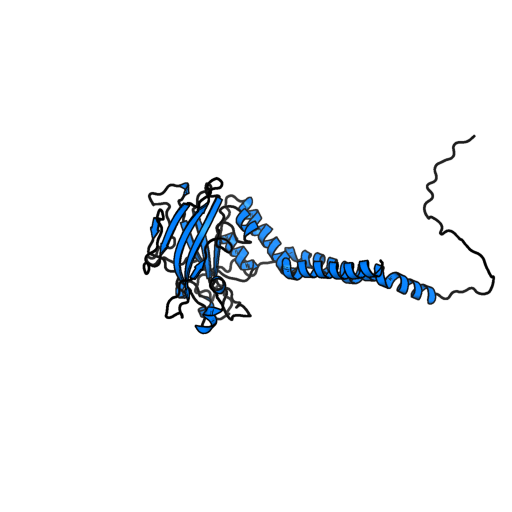 N . GLU A 1 186 ? 15.794 10.581 13.974 1.00 75.94 186 GLU A N 1
ATOM 1546 C CA . GLU A 1 186 ? 15.832 10.650 15.446 1.00 75.94 186 GLU A CA 1
ATOM 1547 C C . GLU A 1 186 ? 15.767 9.255 16.110 1.00 75.94 186 GLU A C 1
ATOM 1549 O O . GLU A 1 186 ? 16.400 9.015 17.143 1.00 75.94 186 GLU A O 1
ATOM 1554 N N . GLN A 1 187 ? 15.028 8.323 15.498 1.00 73.69 187 GLN A N 1
ATOM 1555 C CA . GLN A 1 187 ? 14.765 6.972 16.002 1.00 73.69 187 GLN A CA 1
ATOM 1556 C C . GLN A 1 187 ? 15.943 6.011 15.790 1.00 73.69 187 GLN A C 1
ATOM 1558 O O . GLN A 1 187 ? 15.954 4.933 16.380 1.00 73.69 187 GLN A O 1
ATOM 1563 N N . ASN A 1 188 ? 16.987 6.410 15.051 1.00 75.94 188 ASN A N 1
ATOM 1564 C CA . ASN A 1 188 ? 18.188 5.590 14.832 1.00 75.94 188 ASN A CA 1
ATOM 1565 C C . ASN A 1 188 ? 18.909 5.222 16.140 1.00 75.94 188 ASN A C 1
ATOM 1567 O O . ASN A 1 188 ? 19.665 4.253 16.197 1.00 75.94 188 ASN A O 1
ATOM 1571 N N . THR A 1 189 ? 18.664 5.992 17.201 1.00 76.62 189 THR A N 1
ATOM 1572 C CA . THR A 1 189 ? 19.188 5.758 18.550 1.00 76.62 189 THR A CA 1
ATOM 1573 C C . THR A 1 189 ? 18.476 4.632 19.311 1.00 76.62 189 THR A C 1
ATOM 1575 O O . THR A 1 189 ? 19.053 4.105 20.260 1.00 76.62 189 THR A O 1
ATOM 1578 N N . LEU A 1 190 ? 17.265 4.234 18.900 1.00 75.00 190 LEU A N 1
ATOM 1579 C CA . LEU A 1 190 ? 16.450 3.219 19.584 1.00 75.00 190 LEU A CA 1
ATOM 1580 C C . LEU A 1 190 ? 16.933 1.786 19.307 1.00 75.00 190 LEU A C 1
ATOM 1582 O O . LEU A 1 190 ? 16.759 0.898 20.140 1.00 75.00 190 LEU A O 1
ATOM 1586 N N . GLY A 1 191 ? 17.571 1.568 18.153 1.00 66.19 191 GLY A N 1
ATOM 1587 C CA . GLY A 1 191 ? 18.103 0.271 17.737 1.00 66.19 191 GLY A CA 1
ATOM 1588 C C . GLY A 1 191 ? 17.038 -0.799 17.455 1.00 66.19 191 GLY A C 1
ATOM 1589 O O . GLY A 1 191 ? 15.832 -0.582 17.578 1.00 66.19 191 GLY A O 1
ATOM 1590 N N . GLY A 1 192 ? 17.510 -1.987 17.068 1.00 66.81 192 GLY A N 1
ATOM 1591 C CA . GLY A 1 192 ? 16.656 -3.116 16.686 1.00 66.81 192 GLY A CA 1
ATOM 1592 C C . GLY A 1 192 ? 16.133 -3.028 15.248 1.00 66.81 192 GLY A C 1
ATOM 1593 O O . GLY A 1 192 ? 16.750 -2.404 14.385 1.00 66.81 192 GLY A O 1
ATOM 1594 N N . LEU A 1 193 ? 15.017 -3.710 14.986 1.00 69.06 193 LEU A N 1
ATOM 1595 C CA . LEU A 1 193 ? 14.219 -3.508 13.775 1.00 69.06 193 LEU A CA 1
ATOM 1596 C C . LEU A 1 193 ? 13.277 -2.319 14.006 1.00 69.06 193 LEU A C 1
ATOM 1598 O O . LEU A 1 193 ? 12.808 -2.120 15.127 1.00 69.06 193 LEU A O 1
ATOM 1602 N N . TYR A 1 194 ? 13.010 -1.551 12.950 1.00 75.75 194 TYR A N 1
ATOM 1603 C CA . TYR A 1 194 ? 12.098 -0.410 13.012 1.00 75.75 194 TYR A CA 1
ATOM 1604 C C . TYR A 1 194 ? 10.673 -0.917 12.872 1.00 75.75 194 TYR A C 1
ATOM 1606 O O . TYR A 1 194 ? 10.262 -1.342 11.792 1.00 75.75 194 TYR A O 1
ATOM 1614 N N . GLU A 1 195 ? 9.952 -0.921 13.985 1.00 82.62 195 GLU A N 1
ATOM 1615 C CA . GLU A 1 195 ? 8.631 -1.524 14.097 1.00 82.62 195 GLU A CA 1
ATOM 1616 C C . GLU A 1 195 ? 7.718 -0.624 14.917 1.00 82.62 195 GLU A C 1
ATOM 1618 O O . GLU A 1 195 ? 8.152 0.025 15.876 1.00 82.62 195 GLU A O 1
ATOM 1623 N N . TYR A 1 196 ? 6.443 -0.597 14.543 1.00 88.44 196 TYR A N 1
ATOM 1624 C CA . TYR A 1 196 ? 5.498 0.385 15.043 1.00 88.44 196 TYR A CA 1
ATOM 1625 C C . TYR A 1 196 ? 4.232 -0.294 15.547 1.00 88.44 196 TYR A C 1
ATOM 1627 O O . TYR A 1 196 ? 3.754 -1.278 14.991 1.00 88.44 196 TYR A O 1
ATOM 1635 N N . HIS A 1 197 ? 3.692 0.239 16.633 1.00 92.50 197 HIS A N 1
ATOM 1636 C CA . HIS A 1 197 ? 2.376 -0.130 17.131 1.00 92.50 197 HIS A CA 1
ATOM 1637 C C . HIS A 1 197 ? 1.417 0.994 16.760 1.00 92.50 197 HIS A C 1
ATOM 1639 O O . HIS A 1 197 ? 1.658 2.149 17.128 1.00 92.50 197 HIS A O 1
ATOM 1645 N N . ILE A 1 198 ? 0.357 0.674 16.018 1.00 93.94 198 ILE A N 1
ATOM 1646 C CA . ILE A 1 198 ? -0.645 1.657 15.606 1.00 93.94 198 ILE A CA 1
ATOM 1647 C C . ILE A 1 198 ? -1.674 1.791 16.729 1.00 93.94 198 ILE A C 1
ATOM 1649 O O . ILE A 1 198 ? -2.368 0.836 17.066 1.00 93.94 198 ILE A O 1
ATOM 1653 N N . LEU A 1 199 ? -1.751 2.984 17.316 1.00 94.50 199 LEU A N 1
ATOM 1654 C CA . LEU A 1 199 ? -2.653 3.289 18.425 1.00 94.50 199 LEU A CA 1
ATOM 1655 C C . LEU A 1 199 ? -4.050 3.678 17.923 1.00 94.50 199 LEU A C 1
ATOM 1657 O O . LEU A 1 199 ? -5.056 3.289 18.517 1.00 94.50 199 LEU A O 1
ATOM 1661 N N . SER A 1 200 ? -4.116 4.456 16.834 1.00 93.44 200 SER A N 1
ATOM 1662 C CA . SER A 1 200 ? -5.380 4.854 16.212 1.00 93.44 200 SER A CA 1
ATOM 1663 C C . SER A 1 200 ? -5.277 5.118 14.713 1.00 93.44 200 SER A C 1
ATOM 1665 O O . SER A 1 200 ? -4.216 5.485 14.195 1.00 93.44 200 SER A O 1
ATOM 1667 N N . ILE A 1 201 ? -6.420 4.964 14.044 1.00 93.38 201 ILE A N 1
ATOM 1668 C CA . ILE A 1 201 ? -6.663 5.356 12.654 1.00 93.38 201 ILE A CA 1
ATOM 1669 C C . ILE A 1 201 ? -7.975 6.142 12.628 1.00 93.38 201 ILE A C 1
ATOM 1671 O O . ILE A 1 201 ? -9.031 5.599 12.962 1.00 93.38 201 ILE A O 1
ATOM 1675 N N . ASP A 1 202 ? -7.893 7.404 12.227 1.00 92.50 202 ASP A N 1
ATOM 1676 C CA . ASP A 1 202 ? -9.020 8.321 12.082 1.00 92.50 202 ASP A CA 1
ATOM 1677 C C . ASP A 1 202 ? -9.354 8.455 10.590 1.00 92.50 202 ASP A C 1
ATOM 1679 O O . ASP A 1 202 ? -8.468 8.704 9.776 1.00 92.50 202 ASP A O 1
ATOM 1683 N N . VAL A 1 203 ? -10.621 8.257 10.222 1.00 91.62 203 VAL A N 1
ATOM 1684 C CA . VAL A 1 203 ? -11.102 8.183 8.835 1.00 91.62 203 VAL A CA 1
ATOM 1685 C C . VAL A 1 203 ? -11.994 9.377 8.518 1.00 91.62 203 VAL A C 1
ATOM 1687 O O . VAL A 1 203 ? -13.028 9.602 9.159 1.00 91.62 203 VAL A O 1
ATOM 1690 N N . TYR A 1 204 ? -11.612 10.100 7.474 1.00 91.69 204 TYR A N 1
ATOM 1691 C CA . TYR A 1 204 ? -12.266 11.307 6.995 1.00 91.69 204 TYR A CA 1
ATOM 1692 C C . TYR A 1 204 ? -12.831 11.088 5.595 1.00 91.69 204 TYR A C 1
ATOM 1694 O O . TYR A 1 204 ? -12.155 10.503 4.753 1.00 91.69 204 TYR A O 1
ATOM 1702 N N . ALA A 1 205 ? -14.036 11.589 5.323 1.00 91.38 205 ALA A N 1
ATOM 1703 C CA . ALA A 1 205 ? -14.599 11.643 3.974 1.00 91.38 205 ALA A CA 1
ATOM 1704 C C . ALA A 1 205 ? -14.591 13.066 3.418 1.00 91.38 205 ALA A C 1
ATOM 1706 O O . ALA A 1 205 ? -14.937 14.023 4.119 1.00 91.38 205 ALA A O 1
ATOM 1707 N N . HIS A 1 206 ? -14.244 13.175 2.137 1.00 90.62 206 HIS A N 1
ATOM 1708 C CA . HIS A 1 206 ? -14.190 14.423 1.386 1.00 90.62 206 HIS A CA 1
ATOM 1709 C C . HIS A 1 206 ? -15.253 14.414 0.290 1.00 90.62 206 HIS A C 1
ATOM 1711 O O . HIS A 1 206 ? -15.279 13.530 -0.568 1.00 90.62 206 HIS A O 1
ATOM 1717 N N . GLU A 1 207 ? -16.127 15.414 0.319 1.00 90.62 207 GLU A N 1
ATOM 1718 C CA . GLU A 1 207 ? -17.183 15.636 -0.670 1.00 90.62 207 GLU A CA 1
ATOM 1719 C C . GLU A 1 207 ? -16.778 16.818 -1.562 1.00 90.62 207 GLU A C 1
ATOM 1721 O O . GLU A 1 207 ? -16.278 17.823 -1.059 1.00 90.62 207 GLU A O 1
ATOM 1726 N N . ALA A 1 208 ? -17.006 16.731 -2.876 1.00 84.56 208 ALA A N 1
ATOM 1727 C CA . ALA A 1 208 ? -16.469 17.685 -3.857 1.00 84.56 208 ALA A CA 1
ATOM 1728 C C . ALA A 1 208 ? -16.845 19.165 -3.620 1.00 84.56 208 ALA A C 1
ATOM 1730 O O . ALA A 1 208 ? -16.118 20.058 -4.055 1.00 84.56 208 ALA A O 1
ATOM 1731 N N . GLU A 1 209 ? -17.968 19.431 -2.944 1.00 84.88 209 GLU A N 1
ATOM 1732 C CA . GLU A 1 209 ? -18.473 20.783 -2.653 1.00 84.88 209 GLU A CA 1
ATOM 1733 C C . GLU A 1 209 ? -18.314 21.201 -1.173 1.00 84.88 209 GLU A C 1
ATOM 1735 O O . GLU A 1 209 ? -18.793 22.268 -0.782 1.00 84.88 209 GLU A O 1
ATOM 1740 N N . VAL A 1 210 ? -17.644 20.396 -0.336 1.00 85.38 210 VAL A N 1
ATOM 1741 C CA . VAL A 1 210 ? -17.501 20.649 1.110 1.00 85.38 210 VAL A CA 1
ATOM 1742 C C . VAL A 1 210 ? -16.040 20.948 1.464 1.00 85.38 210 VAL A C 1
ATOM 1744 O O . VAL A 1 210 ? -15.162 20.110 1.317 1.00 85.38 210 VAL A O 1
ATOM 1747 N N . GLU A 1 211 ? -15.776 22.155 1.976 1.00 84.25 211 GLU A N 1
ATOM 1748 C CA . GLU A 1 211 ? -14.415 22.647 2.276 1.00 84.25 211 GLU A CA 1
ATOM 1749 C C . GLU A 1 211 ? -13.741 21.959 3.481 1.00 84.25 211 GLU A C 1
ATOM 1751 O O . GLU A 1 211 ? -12.525 22.048 3.647 1.00 84.25 211 GLU A O 1
ATOM 1756 N N . GLN A 1 212 ? -14.509 21.306 4.356 1.00 87.88 212 GLN A N 1
ATOM 1757 C CA . GLN A 1 212 ? -13.994 20.611 5.538 1.00 87.88 212 GLN A CA 1
ATOM 1758 C C . GLN A 1 212 ? -14.397 19.133 5.505 1.00 87.88 212 GLN A C 1
ATOM 1760 O O . GLN A 1 212 ? -15.587 18.852 5.344 1.00 87.88 212 GLN A O 1
ATOM 1765 N N . PRO A 1 213 ? -13.457 18.191 5.694 1.00 90.06 213 PRO A N 1
ATOM 1766 C CA . PRO A 1 213 ? -13.789 16.776 5.700 1.00 90.06 213 PRO A CA 1
ATOM 1767 C C . PRO A 1 213 ? -14.734 16.403 6.844 1.00 90.06 213 PRO A C 1
ATOM 1769 O O . PRO A 1 213 ? -14.630 16.913 7.964 1.00 90.06 213 PRO A O 1
ATOM 1772 N N . THR A 1 214 ? -15.613 15.437 6.585 1.00 90.88 214 THR A N 1
ATOM 1773 C CA . THR A 1 214 ? -16.440 14.830 7.632 1.00 90.88 214 THR A CA 1
ATOM 1774 C C . THR A 1 214 ? -15.627 13.764 8.354 1.00 90.88 214 THR A C 1
ATOM 1776 O O . THR A 1 214 ? -15.196 12.790 7.738 1.00 90.88 214 THR A O 1
ATOM 1779 N N . PHE A 1 215 ? -15.429 13.921 9.664 1.00 91.25 215 PHE A N 1
ATOM 1780 C CA . PHE A 1 215 ? -14.781 12.901 10.489 1.00 91.25 215 PHE A CA 1
ATOM 1781 C C . PHE A 1 215 ? -15.776 11.775 10.797 1.00 91.25 215 PHE A C 1
ATOM 1783 O O . PHE A 1 215 ? -16.632 11.909 11.673 1.00 91.25 215 PHE A O 1
ATOM 1790 N N . ILE A 1 216 ? -15.685 10.671 10.055 1.00 89.31 216 ILE A N 1
ATOM 1791 C CA . ILE A 1 216 ? -16.638 9.563 10.165 1.00 89.31 216 ILE A CA 1
ATOM 1792 C C . ILE A 1 216 ? -16.272 8.679 11.350 1.00 89.31 216 ILE A C 1
ATOM 1794 O O . ILE A 1 216 ? -17.082 8.467 12.250 1.00 89.31 216 ILE A O 1
ATOM 1798 N N . TYR A 1 217 ? -15.063 8.126 11.332 1.00 89.12 217 TYR A N 1
ATOM 1799 C CA . TYR A 1 217 ? -14.797 6.885 12.043 1.00 89.12 217 TYR A CA 1
ATOM 1800 C C . TYR A 1 217 ? -13.415 6.878 12.685 1.00 89.12 217 TYR A C 1
ATOM 1802 O O . TYR A 1 217 ? -12.441 7.312 12.080 1.00 89.12 217 TYR A O 1
ATOM 1810 N N . ARG A 1 218 ? -13.326 6.368 13.914 1.00 93.25 218 ARG A N 1
ATOM 1811 C CA . ARG A 1 218 ? -12.071 6.194 14.647 1.00 93.25 218 ARG A CA 1
ATOM 1812 C C . ARG A 1 218 ? -11.904 4.747 15.099 1.00 93.25 218 ARG A C 1
ATOM 1814 O O . ARG A 1 218 ? -12.699 4.238 15.887 1.00 93.25 218 ARG A O 1
ATOM 1821 N N . MET A 1 219 ? -10.818 4.122 14.672 1.00 94.62 219 MET A N 1
ATOM 1822 C CA . MET A 1 219 ? -10.309 2.881 15.252 1.00 94.62 219 MET A CA 1
ATOM 1823 C C . MET A 1 219 ? -9.290 3.229 16.338 1.00 94.62 219 MET A C 1
ATOM 1825 O O . MET A 1 219 ? -8.383 4.017 16.078 1.00 94.62 219 MET A O 1
ATOM 1829 N N . THR A 1 220 ? -9.394 2.639 17.530 1.00 95.19 220 THR A N 1
ATOM 1830 C CA . THR A 1 220 ? -8.363 2.735 18.580 1.00 95.19 220 THR A CA 1
ATOM 1831 C C . THR A 1 220 ? -8.037 1.369 19.167 1.00 95.19 220 THR A C 1
ATOM 1833 O O . THR A 1 220 ? -8.877 0.469 19.166 1.00 95.19 220 THR A O 1
ATOM 1836 N N . ASP A 1 221 ? -6.835 1.215 19.716 1.00 94.00 221 ASP A N 1
ATOM 1837 C CA . ASP A 1 221 ? -6.439 0.030 20.490 1.00 94.00 221 ASP A CA 1
ATOM 1838 C C . ASP A 1 221 ? -6.964 0.046 21.945 1.00 94.00 221 ASP A C 1
ATOM 1840 O O . ASP A 1 221 ? -6.667 -0.847 22.739 1.00 94.00 221 ASP A O 1
ATOM 1844 N N . GLY A 1 222 ? -7.739 1.076 22.311 1.00 90.44 222 GLY A N 1
ATOM 1845 C CA . GLY A 1 222 ? -8.301 1.275 23.644 1.00 90.44 222 GLY A CA 1
ATOM 1846 C C . GLY A 1 222 ? -7.304 1.722 24.721 1.00 90.44 222 GLY A C 1
ATOM 1847 O O . GLY A 1 222 ? -7.707 1.858 25.876 1.00 90.44 222 GLY A O 1
ATOM 1848 N N . THR A 1 223 ? -6.027 1.958 24.393 1.00 88.00 223 THR A N 1
ATOM 1849 C CA . THR A 1 223 ? -5.000 2.337 25.386 1.00 88.00 223 THR A CA 1
ATOM 1850 C C . THR A 1 223 ? -4.961 3.834 25.702 1.00 88.00 223 THR A C 1
ATOM 1852 O O . THR A 1 223 ? -4.419 4.234 26.733 1.00 88.00 223 THR A O 1
ATOM 1855 N N . GLU A 1 224 ? -5.546 4.663 24.837 1.00 83.62 224 GLU A N 1
ATOM 1856 C CA . GLU A 1 224 ? -5.392 6.118 24.827 1.00 83.62 224 GLU A CA 1
ATOM 1857 C C . GLU A 1 224 ? -6.737 6.835 24.623 1.00 83.62 224 GLU A C 1
ATOM 1859 O O . GLU A 1 224 ? -7.640 6.334 23.953 1.00 83.62 224 GLU A O 1
ATOM 1864 N N . THR A 1 225 ? -6.860 8.049 25.170 1.00 82.19 225 THR A N 1
ATOM 1865 C CA . THR A 1 225 ? -8.037 8.909 24.963 1.00 82.19 225 THR A CA 1
ATOM 1866 C C . THR A 1 225 ? -7.745 9.931 23.871 1.00 82.19 225 THR A C 1
ATOM 1868 O O . THR A 1 225 ? -6.793 10.704 23.979 1.00 82.19 225 THR A O 1
ATOM 1871 N N . TYR A 1 226 ? -8.603 9.987 22.854 1.00 82.19 226 TYR A N 1
ATOM 1872 C CA . TYR A 1 226 ? -8.437 10.864 21.695 1.00 82.19 226 TYR A CA 1
ATOM 1873 C C . TYR A 1 226 ? -9.445 12.013 21.674 1.00 82.19 226 TYR A C 1
ATOM 1875 O O . TYR A 1 226 ? -10.604 11.854 22.051 1.00 82.19 226 TYR A O 1
ATOM 1883 N N . THR A 1 227 ? -9.009 13.180 21.199 1.00 76.62 227 THR A N 1
ATOM 1884 C CA . THR A 1 227 ? -9.862 14.363 21.008 1.00 76.62 227 THR A CA 1
ATOM 1885 C C . THR A 1 227 ? -10.582 14.346 19.659 1.00 76.62 227 THR A C 1
ATOM 1887 O O . THR A 1 227 ? -10.155 13.671 18.723 1.00 76.62 227 THR A O 1
ATOM 1890 N N . GLY A 1 228 ? -11.663 15.118 19.540 1.00 76.44 228 GLY A N 1
ATOM 1891 C CA . GLY A 1 228 ? -12.541 15.126 18.365 1.00 76.44 228 GLY A CA 1
ATOM 1892 C C . GLY A 1 228 ? -13.754 14.212 18.542 1.00 76.44 228 GLY A C 1
ATOM 1893 O O . GLY A 1 228 ? -13.746 13.323 19.392 1.00 76.44 228 GLY A O 1
ATOM 1894 N N . SER A 1 229 ? -14.788 14.459 17.741 1.00 82.62 229 SER A N 1
ATOM 1895 C CA . SER A 1 229 ? -16.077 13.764 17.806 1.00 82.62 229 SER A CA 1
ATOM 1896 C C . SER A 1 229 ? -16.360 13.082 16.464 1.00 82.62 229 SER A C 1
ATOM 1898 O O . SER A 1 229 ? -17.053 13.676 15.639 1.00 82.62 229 SER A O 1
ATOM 1900 N N . PRO A 1 230 ? -15.793 11.889 16.206 1.00 87.00 230 PRO A N 1
ATOM 1901 C CA . PRO A 1 230 ? -16.201 11.082 15.059 1.00 87.00 230 PRO A CA 1
ATOM 1902 C C . PRO A 1 230 ? -17.665 10.652 15.219 1.00 87.00 230 PRO A C 1
ATOM 1904 O O . PRO A 1 230 ? -18.184 10.614 16.339 1.00 87.00 230 PRO A O 1
ATOM 1907 N N . LEU A 1 231 ? -18.319 10.280 14.118 1.00 86.62 231 LEU A N 1
ATOM 1908 C CA . LEU A 1 231 ? -19.651 9.666 14.168 1.00 86.62 231 LEU A CA 1
ATOM 1909 C C . LEU A 1 231 ? -19.615 8.315 14.905 1.00 86.62 231 LEU A C 1
ATOM 1911 O O . LEU A 1 231 ? -20.536 7.994 15.651 1.00 86.62 231 LEU A O 1
ATOM 1915 N N . VAL A 1 232 ? -18.530 7.550 14.730 1.00 90.75 232 VAL A N 1
ATOM 1916 C CA . VAL A 1 232 ? -18.346 6.193 15.272 1.00 90.75 232 VAL A CA 1
ATOM 1917 C C . VAL A 1 232 ? -16.948 6.029 15.877 1.00 90.75 232 VAL A C 1
ATOM 1919 O O . VAL A 1 232 ? -15.964 6.583 15.386 1.00 90.75 232 VAL A O 1
ATOM 1922 N N . THR A 1 233 ? -16.816 5.223 16.936 1.00 92.19 233 THR A N 1
ATOM 1923 C CA . THR A 1 233 ? -15.509 4.779 17.452 1.00 92.19 233 THR A CA 1
ATOM 1924 C C . THR A 1 233 ? -15.523 3.297 17.819 1.00 92.19 233 THR A C 1
ATOM 1926 O O . THR A 1 233 ? -16.358 2.875 18.617 1.00 92.19 233 THR A O 1
ATOM 1929 N N . HIS A 1 234 ? -14.568 2.514 17.304 1.00 93.81 234 HIS A N 1
ATOM 1930 C CA . HIS A 1 234 ? -14.326 1.130 17.735 1.00 93.81 234 HIS A CA 1
ATOM 1931 C C . HIS A 1 234 ? -12.993 1.042 18.485 1.00 93.81 234 HIS A C 1
ATOM 1933 O O . HIS A 1 234 ? -11.955 1.454 17.974 1.00 93.81 234 HIS A O 1
ATOM 1939 N N . ASN A 1 235 ? -13.009 0.459 19.685 1.00 94.38 235 ASN A N 1
ATOM 1940 C CA . ASN A 1 235 ? -11.826 0.311 20.548 1.00 94.38 235 ASN A CA 1
ATOM 1941 C C . ASN A 1 235 ? -11.219 -1.099 20.447 1.00 94.38 235 ASN A C 1
ATOM 1943 O O . ASN A 1 235 ? -10.917 -1.733 21.458 1.00 94.38 235 ASN A O 1
ATOM 1947 N N . THR A 1 236 ? -11.151 -1.628 19.225 1.00 94.88 236 THR A N 1
ATOM 1948 C CA . THR A 1 236 ? -10.763 -3.017 18.938 1.00 94.88 236 THR A CA 1
ATOM 1949 C C . THR A 1 236 ? -9.594 -3.129 17.955 1.00 94.88 236 THR A C 1
ATOM 1951 O O . THR A 1 236 ? -9.359 -4.205 17.400 1.00 94.88 236 THR A O 1
ATOM 1954 N N . LEU A 1 237 ? -8.835 -2.041 17.759 1.00 95.38 237 LEU A N 1
ATOM 1955 C CA . LEU A 1 237 ? -7.669 -2.025 16.877 1.00 95.38 237 LEU A CA 1
ATOM 1956 C C . LEU A 1 237 ? -6.602 -3.016 17.348 1.00 95.38 237 LEU A C 1
ATOM 1958 O O . LEU A 1 237 ? -6.262 -3.083 18.528 1.00 95.38 237 LEU A O 1
ATOM 1962 N N . ASN A 1 238 ? -6.069 -3.781 16.401 1.00 95.31 238 ASN A N 1
ATOM 1963 C CA . ASN A 1 238 ? -5.071 -4.819 16.638 1.00 95.31 238 ASN A CA 1
ATOM 1964 C C . ASN A 1 238 ? -3.997 -4.774 15.540 1.00 95.31 238 ASN A C 1
ATOM 1966 O O . ASN A 1 238 ? -3.799 -5.730 14.803 1.00 95.31 238 ASN A O 1
ATOM 1970 N N . LEU A 1 239 ? -3.350 -3.616 15.389 1.00 94.25 239 LEU A N 1
ATOM 1971 C CA . LEU A 1 239 ? -2.280 -3.382 14.415 1.00 94.25 239 LEU A CA 1
ATOM 1972 C C . LEU A 1 239 ? -0.940 -3.238 15.148 1.00 94.25 239 LEU A C 1
ATOM 1974 O O . LEU A 1 239 ? -0.409 -2.143 15.347 1.00 94.25 239 LEU A O 1
ATOM 1978 N N . THR A 1 240 ? -0.418 -4.381 15.586 1.00 92.38 240 THR A N 1
ATOM 1979 C CA . THR A 1 240 ? 0.876 -4.510 16.275 1.00 92.38 240 THR A CA 1
ATOM 1980 C C . THR A 1 240 ? 1.904 -5.162 15.341 1.00 92.38 240 THR A C 1
ATOM 1982 O O . THR A 1 240 ? 1.496 -5.842 14.395 1.00 92.38 240 THR A O 1
ATOM 1985 N N . PRO A 1 241 ? 3.224 -5.041 15.580 1.00 88.75 241 PRO A N 1
ATOM 1986 C CA . PRO A 1 241 ? 4.228 -5.656 14.707 1.00 88.75 241 PRO A CA 1
ATOM 1987 C C . PRO A 1 241 ? 4.010 -7.153 14.462 1.00 88.75 241 PRO A C 1
ATOM 1989 O O . PRO A 1 241 ? 4.172 -7.616 13.338 1.00 88.75 241 PRO A O 1
ATOM 1992 N N . ASP A 1 242 ? 3.566 -7.901 15.475 1.00 89.69 242 ASP A N 1
ATOM 1993 C CA . ASP A 1 242 ? 3.321 -9.345 15.365 1.00 89.69 242 ASP A CA 1
ATOM 1994 C C . ASP A 1 242 ? 2.154 -9.693 14.417 1.00 89.69 242 ASP A C 1
ATOM 1996 O O . ASP A 1 242 ? 2.053 -10.829 13.960 1.00 89.69 242 ASP A O 1
ATOM 2000 N N . THR A 1 243 ? 1.288 -8.724 14.093 1.00 91.38 243 THR A N 1
ATOM 2001 C CA . THR A 1 243 ? 0.166 -8.903 13.153 1.00 91.38 243 THR A CA 1
ATOM 2002 C C . THR A 1 243 ? 0.519 -8.633 11.692 1.00 91.38 243 THR A C 1
ATOM 2004 O O . THR A 1 243 ? -0.200 -9.110 10.816 1.00 91.38 243 THR A O 1
ATOM 2007 N N . TYR A 1 244 ? 1.600 -7.889 11.409 1.00 90.69 244 TYR A N 1
ATOM 2008 C CA . TYR A 1 244 ? 1.905 -7.437 10.043 1.00 90.69 244 TYR A CA 1
ATOM 2009 C C . TYR A 1 244 ? 3.382 -7.563 9.598 1.00 90.69 244 TYR A C 1
ATOM 2011 O O . TYR A 1 244 ? 3.638 -7.641 8.398 1.00 90.69 244 TYR A O 1
ATOM 2019 N N . ASN A 1 245 ? 4.360 -7.675 10.509 1.00 87.56 245 ASN A N 1
ATOM 2020 C CA . ASN A 1 245 ? 5.792 -7.806 10.176 1.00 87.56 245 ASN A CA 1
ATOM 2021 C C . ASN A 1 245 ? 6.228 -9.260 9.926 1.00 87.56 245 ASN A C 1
ATOM 2023 O O . ASN A 1 245 ? 6.983 -9.866 10.697 1.00 87.56 245 ASN A O 1
ATOM 2027 N N . ILE A 1 246 ? 5.752 -9.832 8.822 1.00 87.00 246 ILE A N 1
ATOM 2028 C CA . ILE A 1 246 ? 5.955 -11.247 8.484 1.00 87.00 246 ILE A CA 1
ATOM 2029 C C . ILE A 1 246 ? 7.332 -11.581 7.862 1.00 87.00 246 ILE A C 1
ATOM 2031 O O . ILE A 1 246 ? 7.732 -12.751 7.899 1.00 87.00 246 ILE A O 1
ATOM 2035 N N . SER A 1 247 ? 8.126 -10.607 7.379 1.00 80.62 247 SER A N 1
ATOM 2036 C CA . SER A 1 247 ? 9.496 -10.841 6.857 1.00 80.62 247 SER A CA 1
ATOM 2037 C C . SER A 1 247 ? 10.405 -11.521 7.868 1.00 80.62 247 SER A C 1
ATOM 2039 O O . SER A 1 247 ? 11.273 -12.309 7.486 1.00 80.62 247 SER A O 1
ATOM 2041 N N . LYS A 1 248 ? 10.223 -11.232 9.164 1.00 74.50 248 LYS A N 1
ATOM 2042 C CA . LYS A 1 248 ? 10.971 -11.871 10.259 1.00 74.50 248 LYS A CA 1
ATOM 2043 C C . LYS A 1 248 ? 10.917 -13.396 10.176 1.00 74.50 248 LYS A C 1
ATOM 2045 O O . LYS A 1 248 ? 11.919 -14.057 10.436 1.00 74.50 248 LYS A O 1
ATOM 2050 N N . THR A 1 249 ? 9.756 -13.931 9.808 1.00 77.81 249 THR A N 1
ATOM 2051 C CA . THR A 1 249 ? 9.477 -15.369 9.790 1.00 77.81 249 THR A CA 1
ATOM 2052 C C . THR A 1 249 ? 9.856 -16.007 8.454 1.00 77.81 249 THR A C 1
ATOM 2054 O O . THR A 1 249 ? 10.317 -17.145 8.440 1.00 77.81 249 THR A O 1
ATOM 2057 N N . LEU A 1 250 ? 9.738 -15.271 7.341 1.00 80.75 250 LEU A N 1
ATOM 2058 C CA . LEU A 1 250 ? 10.212 -15.727 6.027 1.00 80.75 250 LEU A CA 1
ATOM 2059 C C . LEU A 1 250 ? 11.743 -15.684 5.900 1.00 80.75 250 LEU A C 1
ATOM 2061 O O . LEU A 1 250 ? 12.321 -16.491 5.179 1.00 80.75 250 LEU A O 1
ATOM 2065 N N . ASN A 1 251 ? 12.417 -14.752 6.585 1.00 76.44 251 ASN A N 1
ATOM 2066 C CA . ASN A 1 251 ? 13.878 -14.600 6.597 1.00 76.44 251 ASN A CA 1
ATOM 2067 C C . ASN A 1 251 ? 14.516 -14.576 5.184 1.00 76.44 251 ASN A C 1
ATOM 2069 O O . ASN A 1 251 ? 15.557 -15.187 4.940 1.00 76.44 251 ASN A O 1
ATOM 2073 N N . GLY A 1 252 ? 13.862 -13.895 4.235 1.00 77.75 252 GLY A N 1
ATOM 2074 C CA . GLY A 1 252 ? 14.299 -13.794 2.835 1.00 77.75 252 GLY A CA 1
ATOM 2075 C C . GLY A 1 252 ? 14.053 -15.041 1.972 1.00 77.75 252 GLY A C 1
ATOM 2076 O O . GLY A 1 252 ? 14.472 -15.066 0.817 1.00 77.75 252 GLY A O 1
ATOM 2077 N N . VAL A 1 253 ? 13.384 -16.075 2.492 1.00 84.56 253 VAL A N 1
ATOM 2078 C CA . VAL A 1 253 ? 12.941 -17.229 1.696 1.00 84.56 253 VAL A CA 1
ATOM 2079 C C . VAL A 1 253 ? 11.728 -16.829 0.857 1.00 84.56 253 VAL A C 1
ATOM 2081 O O . VAL A 1 253 ? 10.759 -16.277 1.376 1.00 84.56 253 VAL A O 1
ATOM 2084 N N . HIS A 1 254 ? 11.772 -17.125 -0.444 1.00 87.06 254 HIS A N 1
ATOM 2085 C CA . HIS A 1 254 ? 10.631 -16.914 -1.334 1.00 87.06 254 HIS A CA 1
ATOM 2086 C C . HIS A 1 254 ? 9.485 -17.883 -0.998 1.00 87.06 254 HIS A C 1
ATOM 2088 O O . HIS A 1 254 ? 9.742 -19.088 -0.871 1.00 87.06 254 HIS A O 1
ATOM 2094 N N . PRO A 1 255 ? 8.237 -17.390 -0.884 1.00 88.81 255 PRO A N 1
ATOM 2095 C CA . PRO A 1 255 ? 7.085 -18.242 -0.660 1.00 88.81 255 PRO A CA 1
ATOM 2096 C C . PRO A 1 255 ? 6.690 -19.003 -1.941 1.00 88.81 255 PRO A C 1
ATOM 2098 O O . PRO A 1 255 ? 6.796 -18.499 -3.060 1.00 88.81 255 PRO A O 1
ATOM 2101 N N . THR A 1 256 ? 6.229 -20.230 -1.743 1.00 90.00 256 THR A N 1
ATOM 2102 C CA . THR A 1 256 ? 5.712 -21.212 -2.699 1.00 90.00 256 THR A CA 1
ATOM 2103 C C . THR A 1 256 ? 4.513 -21.909 -2.050 1.00 90.00 256 THR A C 1
ATOM 2105 O O . THR A 1 256 ? 4.320 -21.807 -0.839 1.00 90.00 256 THR A O 1
ATOM 2108 N N . GLU A 1 257 ? 3.709 -22.648 -2.817 1.00 89.25 257 GLU A N 1
ATOM 2109 C CA . GLU A 1 257 ? 2.535 -23.359 -2.277 1.00 89.25 257 GLU A CA 1
ATOM 2110 C C . GLU A 1 257 ? 2.887 -24.289 -1.094 1.00 89.25 257 GLU A C 1
ATOM 2112 O O . GLU A 1 257 ? 2.126 -24.381 -0.133 1.00 89.25 257 GLU A O 1
ATOM 2117 N N . ASP A 1 258 ? 4.079 -24.899 -1.111 1.00 90.12 258 ASP A N 1
ATOM 2118 C CA . ASP A 1 258 ? 4.563 -25.822 -0.074 1.00 90.12 258 ASP A CA 1
ATOM 2119 C C . ASP A 1 258 ? 5.086 -25.139 1.210 1.00 90.12 258 ASP A C 1
ATOM 2121 O O . ASP A 1 258 ? 5.272 -25.815 2.226 1.00 90.12 258 ASP A O 1
ATOM 2125 N N . ASN A 1 259 ? 5.389 -23.833 1.193 1.00 88.00 259 ASN A N 1
ATOM 2126 C CA . ASN A 1 259 ? 6.049 -23.137 2.312 1.00 88.00 259 ASN A CA 1
ATOM 2127 C C . ASN A 1 259 ? 5.386 -21.798 2.700 1.00 88.00 259 ASN A C 1
ATOM 2129 O O . ASN A 1 259 ? 6.062 -20.888 3.181 1.00 88.00 259 ASN A O 1
ATOM 2133 N N . ASN A 1 260 ? 4.065 -21.691 2.523 1.00 89.81 260 ASN A N 1
ATOM 2134 C CA . ASN A 1 260 ? 3.285 -20.465 2.718 1.00 89.81 260 ASN A CA 1
ATOM 2135 C C . ASN A 1 260 ? 2.439 -20.454 4.021 1.00 89.81 260 ASN A C 1
ATOM 2137 O O . ASN A 1 260 ? 1.222 -20.640 3.967 1.00 89.81 260 ASN A O 1
ATOM 2141 N N . PRO A 1 261 ? 3.032 -20.227 5.213 1.00 88.19 261 PRO A N 1
ATOM 2142 C CA . PRO A 1 261 ? 2.309 -20.257 6.490 1.00 88.19 261 PRO A CA 1
ATOM 2143 C C . PRO A 1 261 ? 1.411 -19.033 6.748 1.00 88.19 261 PRO A C 1
ATOM 2145 O O . PRO A 1 261 ? 0.677 -19.040 7.731 1.00 88.19 261 PRO A O 1
ATOM 2148 N N . PHE A 1 262 ? 1.478 -17.994 5.906 1.00 90.56 262 PHE A N 1
ATOM 2149 C CA . PHE A 1 262 ? 0.723 -16.738 6.051 1.00 90.56 262 PHE A CA 1
ATOM 2150 C C . PHE A 1 262 ? -0.313 -16.529 4.935 1.00 90.56 262 PHE A C 1
ATOM 2152 O O . PHE A 1 262 ? -0.685 -15.392 4.665 1.00 90.56 262 PHE A O 1
ATOM 2159 N N . ASN A 1 263 ? -0.717 -17.600 4.239 1.00 94.00 263 ASN A N 1
ATOM 2160 C CA . ASN A 1 263 ? -1.698 -17.556 3.145 1.00 94.00 263 ASN A CA 1
ATOM 2161 C C . ASN A 1 263 ? -1.429 -16.421 2.127 1.00 94.00 263 ASN A C 1
ATOM 2163 O O . ASN A 1 263 ? -2.329 -15.704 1.685 1.00 94.00 263 ASN A O 1
ATOM 2167 N N . LEU A 1 264 ? -0.151 -16.219 1.799 1.00 94.00 264 LEU A N 1
ATOM 2168 C CA . LEU A 1 264 ? 0.308 -15.183 0.884 1.00 94.00 264 LEU A CA 1
ATOM 2169 C C . LEU A 1 264 ? -0.205 -15.445 -0.523 1.00 94.00 264 LEU A C 1
ATOM 2171 O O . LEU A 1 264 ? -0.184 -16.585 -0.993 1.00 94.00 264 LEU A O 1
ATOM 2175 N N . SER A 1 265 ? -0.607 -14.390 -1.217 1.00 94.50 265 SER A N 1
ATOM 2176 C CA . SER A 1 265 ? -0.959 -14.500 -2.617 1.00 94.50 265 SER A CA 1
ATOM 2177 C C . SER A 1 265 ? 0.268 -14.784 -3.469 1.00 94.50 265 SER A C 1
ATOM 2179 O O . SER A 1 265 ? 1.241 -14.033 -3.465 1.00 94.50 265 SER A O 1
ATOM 2181 N N . LEU A 1 266 ? 0.192 -15.889 -4.207 1.00 93.06 266 LEU A N 1
ATOM 2182 C CA . LEU A 1 266 ? 1.163 -16.299 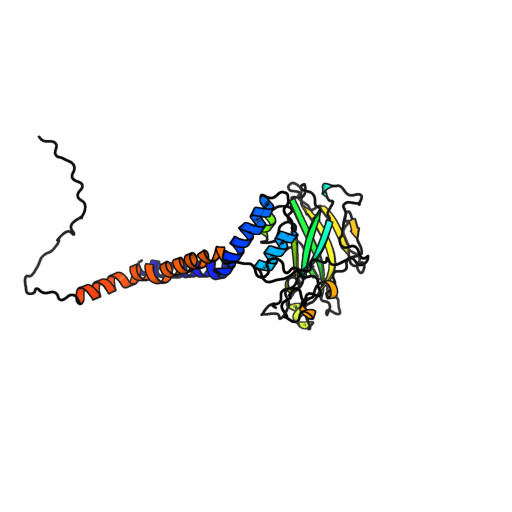-5.218 1.00 93.06 266 LEU A CA 1
ATOM 2183 C C . LEU A 1 266 ? 0.575 -16.170 -6.635 1.00 93.06 266 LEU A C 1
ATOM 2185 O O . LEU A 1 266 ? 1.219 -16.562 -7.609 1.00 93.06 266 LEU A O 1
ATOM 2189 N N . THR A 1 267 ? -0.649 -15.644 -6.771 1.00 91.81 267 THR A N 1
ATOM 2190 C CA . THR A 1 267 ? -1.295 -15.471 -8.074 1.00 91.81 267 THR A CA 1
ATOM 2191 C C . THR A 1 267 ? -0.442 -14.551 -8.947 1.00 91.81 267 THR A C 1
ATOM 2193 O O . THR A 1 267 ? 0.035 -13.518 -8.489 1.00 91.81 267 THR A O 1
ATOM 2196 N N . TYR A 1 268 ? -0.232 -14.933 -10.207 1.00 91.19 268 TYR A N 1
ATOM 2197 C CA . TYR A 1 268 ? 0.598 -14.202 -11.174 1.00 91.19 268 TYR A CA 1
ATOM 2198 C C . TYR A 1 268 ? 2.071 -13.978 -10.778 1.00 91.19 268 TYR A C 1
ATOM 2200 O O . TYR A 1 268 ? 2.758 -13.259 -11.494 1.00 91.19 268 TYR A O 1
ATOM 2208 N N . HIS A 1 269 ? 2.591 -14.579 -9.699 1.00 88.19 269 HIS A N 1
ATOM 2209 C CA . HIS A 1 269 ? 3.977 -14.371 -9.268 1.00 88.19 269 HIS A CA 1
ATOM 2210 C C . HIS A 1 269 ? 4.988 -15.287 -9.990 1.00 88.19 269 HIS A C 1
ATOM 2212 O O . HIS A 1 269 ? 4.841 -16.509 -9.930 1.00 88.19 269 HIS A O 1
ATOM 2218 N N . PRO A 1 270 ? 6.090 -14.749 -10.560 1.00 88.44 270 PRO A N 1
ATOM 2219 C CA . PRO A 1 270 ? 6.346 -13.339 -10.883 1.00 88.44 270 PRO A CA 1
ATOM 2220 C C . PRO A 1 270 ? 5.573 -12.893 -12.137 1.00 88.44 270 PRO A C 1
ATOM 2222 O O . PRO A 1 270 ? 5.313 -13.714 -13.019 1.00 88.44 270 PRO A O 1
ATOM 2225 N N . ALA A 1 271 ? 5.260 -11.597 -12.250 1.00 90.94 271 ALA A N 1
ATOM 2226 C CA . ALA A 1 271 ? 4.510 -11.082 -13.397 1.00 90.94 271 ALA A CA 1
ATOM 2227 C C . ALA A 1 271 ? 5.233 -11.337 -14.735 1.00 90.94 271 ALA A C 1
ATOM 2229 O O . ALA A 1 271 ? 6.434 -11.086 -14.876 1.00 90.94 271 ALA A O 1
ATOM 2230 N N . ASP A 1 272 ? 4.487 -11.799 -15.744 1.00 90.19 272 ASP A N 1
ATOM 2231 C CA . ASP A 1 272 ? 5.014 -11.978 -17.098 1.00 90.19 272 ASP A CA 1
ATOM 2232 C C . ASP A 1 272 ? 5.058 -10.640 -17.848 1.00 90.19 272 ASP A C 1
ATOM 2234 O O . ASP A 1 272 ? 4.052 -10.152 -18.367 1.00 90.19 272 ASP A O 1
ATOM 2238 N N . PHE A 1 273 ? 6.257 -10.063 -17.941 1.00 91.44 273 PHE A N 1
ATOM 2239 C CA . PHE A 1 273 ? 6.500 -8.868 -18.745 1.00 91.44 273 PHE A CA 1
ATOM 2240 C C . PHE A 1 273 ? 6.942 -9.158 -20.189 1.00 91.44 273 PHE A C 1
ATOM 2242 O O . PHE A 1 273 ? 7.272 -8.222 -20.925 1.00 91.44 273 PHE A O 1
ATOM 2249 N N . SER A 1 274 ? 6.957 -10.421 -20.634 1.00 91.19 274 SER A N 1
ATOM 2250 C CA . SER A 1 274 ? 7.390 -10.775 -21.990 1.00 91.19 274 SER A CA 1
ATOM 2251 C C . SER A 1 274 ? 6.657 -10.002 -23.105 1.00 91.19 274 SER A C 1
ATOM 2253 O O . SER A 1 274 ? 7.363 -9.550 -24.018 1.00 91.19 274 SER A O 1
ATOM 2255 N N . PRO A 1 275 ? 5.338 -9.691 -23.026 1.00 93.25 275 PRO A N 1
ATOM 2256 C CA . PRO A 1 275 ? 4.652 -8.895 -24.049 1.00 93.25 275 PRO A CA 1
ATOM 2257 C C . PRO A 1 275 ? 5.208 -7.472 -24.209 1.00 93.25 275 PRO A C 1
ATOM 2259 O O . PRO A 1 275 ? 5.193 -6.933 -25.312 1.00 93.25 275 PRO A O 1
ATOM 2262 N N . TYR A 1 276 ? 5.759 -6.882 -23.143 1.00 92.69 276 TYR A N 1
ATOM 2263 C CA . TYR A 1 276 ? 6.227 -5.488 -23.097 1.00 92.69 276 TYR A CA 1
ATOM 2264 C C . TYR A 1 276 ? 7.717 -5.335 -23.428 1.00 92.69 276 TYR A C 1
ATOM 2266 O O . TYR A 1 276 ? 8.253 -4.226 -23.458 1.00 92.69 276 TYR A O 1
ATOM 2274 N N . THR A 1 277 ? 8.400 -6.438 -23.753 1.00 92.06 277 THR A N 1
ATOM 2275 C CA . THR A 1 277 ? 9.839 -6.461 -24.080 1.00 92.06 277 THR A CA 1
ATOM 2276 C C . THR A 1 277 ? 10.187 -5.541 -25.267 1.00 92.06 277 THR A C 1
ATOM 2278 O O . THR A 1 277 ? 11.339 -5.136 -25.428 1.00 92.06 277 THR A O 1
ATOM 2281 N N . TYR A 1 278 ? 9.201 -5.125 -26.076 1.00 92.06 278 TYR A N 1
ATOM 2282 C CA . TYR A 1 278 ? 9.401 -4.140 -27.142 1.00 92.06 278 TYR A CA 1
ATOM 2283 C C . TYR A 1 278 ? 9.925 -2.780 -26.646 1.00 92.06 278 TYR A C 1
ATOM 2285 O O . TYR A 1 278 ? 10.628 -2.100 -27.401 1.00 92.06 278 TYR A O 1
ATOM 2293 N N . PHE A 1 279 ? 9.673 -2.395 -25.387 1.00 93.44 279 PHE A N 1
ATOM 2294 C CA . PHE A 1 279 ? 10.212 -1.154 -24.823 1.00 93.44 279 PHE A CA 1
ATOM 2295 C C . PHE A 1 279 ? 11.747 -1.135 -24.781 1.00 93.44 279 PHE A C 1
ATOM 2297 O O . PHE A 1 279 ? 12.331 -0.068 -24.974 1.00 93.44 279 PHE A O 1
ATOM 2304 N N . TYR A 1 280 ? 12.422 -2.288 -24.664 1.00 92.94 280 TYR A N 1
ATOM 2305 C CA . TYR A 1 280 ? 13.885 -2.352 -24.791 1.00 92.94 280 TYR A CA 1
ATOM 2306 C C . TYR A 1 280 ? 14.357 -1.885 -26.173 1.00 92.94 280 TYR A C 1
ATOM 2308 O O . TYR A 1 280 ? 15.324 -1.128 -26.269 1.00 92.94 280 TYR A O 1
ATOM 2316 N N . PHE A 1 281 ? 13.666 -2.275 -27.250 1.00 93.31 281 PHE A N 1
ATOM 2317 C CA . PHE A 1 281 ? 14.009 -1.825 -28.602 1.00 93.31 281 PHE A CA 1
ATOM 2318 C C . PHE A 1 281 ? 13.709 -0.335 -28.809 1.00 93.31 281 PHE A C 1
ATOM 2320 O O . PHE A 1 281 ? 14.478 0.342 -29.491 1.00 93.31 281 PHE A O 1
ATOM 2327 N N . ILE A 1 282 ? 12.644 0.195 -28.195 1.00 92.88 282 ILE A N 1
ATOM 2328 C CA . ILE A 1 282 ? 12.313 1.627 -28.251 1.00 92.88 282 ILE A CA 1
ATOM 2329 C C . ILE A 1 282 ? 13.379 2.456 -27.519 1.00 92.88 282 ILE A C 1
ATOM 2331 O O . ILE A 1 282 ? 13.970 3.357 -28.116 1.00 92.88 282 ILE A O 1
ATOM 2335 N N . VAL A 1 283 ? 13.668 2.138 -26.253 1.00 93.62 283 VAL A N 1
ATOM 2336 C CA . VAL A 1 283 ? 14.598 2.911 -25.413 1.00 93.62 283 VAL A CA 1
ATOM 2337 C C . VAL A 1 283 ? 16.038 2.779 -25.909 1.00 93.62 283 VAL A C 1
ATOM 2339 O O . VAL A 1 283 ? 16.698 3.793 -26.146 1.00 93.62 283 VAL A O 1
ATOM 2342 N N . TYR A 1 284 ? 16.532 1.565 -26.172 1.00 93.00 284 TYR A N 1
ATOM 2343 C CA . TYR A 1 284 ? 17.890 1.404 -26.701 1.00 93.00 284 TYR A CA 1
ATOM 2344 C C . TYR A 1 284 ? 18.022 1.867 -28.158 1.00 93.00 284 TYR A C 1
ATOM 2346 O O . TYR A 1 284 ? 19.090 2.346 -28.545 1.00 93.00 284 TYR A O 1
ATOM 2354 N N . GLY A 1 285 ? 16.947 1.826 -28.951 1.00 93.50 285 GLY A N 1
ATOM 2355 C CA . GLY A 1 285 ? 16.889 2.466 -30.267 1.00 93.50 285 GLY A CA 1
ATOM 2356 C C . GLY A 1 285 ? 17.041 3.988 -30.174 1.00 93.50 285 GLY A C 1
ATOM 2357 O O . GLY A 1 285 ? 17.864 4.573 -30.884 1.00 93.50 285 GLY A O 1
ATOM 2358 N N . LEU A 1 286 ? 16.325 4.627 -29.243 1.00 93.75 286 LEU A N 1
ATOM 2359 C CA . LEU A 1 286 ? 16.464 6.053 -28.941 1.00 93.75 286 LEU A CA 1
ATOM 2360 C C . LEU A 1 286 ? 17.892 6.391 -28.481 1.00 93.75 286 LEU A C 1
ATOM 2362 O O . LEU A 1 286 ? 18.507 7.317 -29.016 1.00 93.75 286 LEU A O 1
ATOM 2366 N N . TYR A 1 287 ? 18.464 5.612 -27.558 1.00 93.81 287 TYR A N 1
ATOM 2367 C CA . TYR A 1 287 ? 19.842 5.795 -27.089 1.00 93.81 287 TYR A CA 1
ATOM 2368 C C . TYR A 1 287 ? 20.867 5.632 -28.219 1.00 93.81 287 TYR A C 1
ATOM 2370 O O . TYR A 1 287 ? 21.781 6.449 -28.337 1.00 93.81 287 TYR A O 1
ATOM 2378 N N . PHE A 1 288 ? 20.697 4.648 -29.107 1.00 94.06 288 PHE A N 1
ATOM 2379 C CA . PHE A 1 288 ? 21.542 4.475 -30.291 1.00 94.06 288 PHE A CA 1
ATOM 2380 C C . PHE A 1 288 ? 21.476 5.699 -31.220 1.00 94.06 288 PHE A C 1
ATOM 2382 O O . PHE A 1 288 ? 22.510 6.203 -31.674 1.00 94.06 288 PHE A O 1
ATOM 2389 N N . VAL A 1 289 ? 20.280 6.243 -31.465 1.00 93.50 289 VAL A N 1
ATOM 2390 C CA . VAL A 1 289 ? 20.109 7.453 -32.283 1.00 93.50 289 VAL A CA 1
ATOM 2391 C C . VAL A 1 289 ? 20.776 8.675 -31.633 1.00 93.50 289 VAL A C 1
ATOM 2393 O O . VAL A 1 289 ? 21.504 9.407 -32.313 1.00 93.50 289 VAL A O 1
ATOM 2396 N N . LEU A 1 290 ? 20.587 8.873 -30.325 1.00 92.50 290 LEU A N 1
ATOM 2397 C CA . LEU A 1 290 ? 21.101 10.028 -29.580 1.00 92.50 290 LEU A CA 1
ATOM 2398 C C . LEU A 1 290 ? 22.616 9.972 -29.303 1.00 92.50 290 LEU A C 1
ATOM 2400 O O . LEU A 1 290 ? 23.280 11.011 -29.324 1.00 92.50 290 LEU A O 1
ATOM 2404 N N . ILE A 1 291 ? 23.193 8.794 -29.058 1.00 91.31 291 ILE A N 1
ATOM 2405 C CA . ILE A 1 291 ? 24.618 8.649 -28.706 1.00 91.31 291 ILE A CA 1
ATOM 2406 C C . ILE A 1 291 ? 25.487 8.380 -29.940 1.00 91.31 291 ILE A C 1
ATOM 2408 O O . ILE A 1 291 ? 26.618 8.863 -30.010 1.00 91.31 291 ILE A O 1
ATOM 2412 N N . ILE A 1 292 ? 24.981 7.643 -30.934 1.00 89.31 292 ILE A N 1
ATOM 2413 C CA . ILE A 1 292 ? 25.789 7.187 -32.075 1.00 89.31 292 ILE A CA 1
ATOM 2414 C C . ILE A 1 292 ? 25.402 7.929 -33.356 1.00 89.31 292 ILE A C 1
ATOM 2416 O O . ILE A 1 292 ? 26.255 8.588 -33.956 1.00 89.31 292 ILE A O 1
ATOM 2420 N N . VAL A 1 293 ? 24.133 7.877 -33.774 1.00 89.56 293 VAL A N 1
ATOM 2421 C CA . VAL A 1 293 ? 23.718 8.373 -35.102 1.00 89.56 293 VAL A CA 1
ATOM 2422 C C . VAL A 1 293 ? 23.861 9.893 -35.217 1.00 89.56 293 VAL A C 1
ATOM 2424 O O . VAL A 1 293 ? 24.582 10.387 -36.090 1.00 89.56 293 VAL A O 1
ATOM 2427 N N . ILE A 1 294 ? 23.213 10.659 -34.336 1.00 87.69 294 ILE A N 1
ATOM 2428 C CA . ILE A 1 294 ? 23.243 12.127 -34.404 1.00 87.69 294 ILE A CA 1
ATOM 2429 C C . ILE A 1 294 ? 24.671 12.664 -34.170 1.00 87.69 294 ILE A C 1
ATOM 2431 O O . ILE A 1 294 ? 25.131 13.473 -34.989 1.00 87.69 294 ILE A O 1
ATOM 2435 N N . PRO A 1 295 ? 25.444 12.192 -33.165 1.00 86.94 295 PRO A N 1
ATOM 2436 C CA . PRO A 1 295 ? 26.831 12.615 -32.988 1.00 86.94 295 PRO A CA 1
ATOM 2437 C C . PRO A 1 295 ? 27.731 12.268 -34.179 1.00 86.94 295 PRO A C 1
ATOM 2439 O O . PRO A 1 295 ? 28.550 13.102 -34.585 1.00 86.94 295 PRO A O 1
ATOM 2442 N N . TYR A 1 296 ? 27.545 11.106 -34.817 1.00 85.56 296 TYR A N 1
ATOM 2443 C CA . TYR A 1 296 ? 28.243 10.783 -36.061 1.00 85.56 296 TYR A CA 1
ATOM 2444 C C . TYR A 1 296 ? 27.996 11.855 -37.131 1.00 85.56 296 TYR A C 1
ATOM 2446 O O . TYR A 1 296 ? 28.958 12.452 -37.624 1.00 85.56 296 TYR A O 1
ATOM 2454 N N . PHE A 1 297 ? 26.739 12.183 -37.447 1.00 83.88 297 PHE A N 1
ATOM 2455 C CA . PHE A 1 297 ? 26.428 13.159 -38.499 1.00 83.88 297 PHE A CA 1
ATOM 2456 C C . PHE A 1 297 ? 26.846 14.602 -38.158 1.00 83.88 297 PHE A C 1
ATOM 2458 O O . PHE A 1 297 ? 27.368 15.311 -39.026 1.00 83.88 297 PHE A O 1
ATOM 2465 N N . TRP A 1 298 ? 26.694 15.044 -36.905 1.00 79.62 298 TRP A N 1
ATOM 2466 C CA . TRP A 1 298 ? 27.005 16.420 -36.484 1.00 79.62 298 TRP A CA 1
ATOM 2467 C C . TRP A 1 298 ? 28.493 16.710 -36.232 1.00 79.62 298 TRP A C 1
ATOM 2469 O O . TRP A 1 298 ? 28.933 17.864 -36.362 1.00 79.62 298 TRP A O 1
ATOM 2479 N N . PHE A 1 299 ? 29.283 15.705 -35.849 1.00 78.94 299 PHE A N 1
ATOM 2480 C CA . PHE A 1 299 ? 30.673 15.901 -35.422 1.00 78.94 299 PHE A CA 1
ATOM 2481 C C . PHE A 1 299 ? 31.687 15.212 -36.341 1.00 78.94 299 PHE A C 1
ATOM 2483 O O . PHE A 1 299 ? 32.730 15.809 -36.635 1.00 78.94 299 PHE A O 1
ATOM 2490 N N . PHE A 1 300 ? 31.385 14.006 -36.832 1.00 78.69 300 PHE A N 1
ATOM 2491 C CA . PHE A 1 300 ? 32.377 13.131 -37.464 1.00 78.69 300 PHE A CA 1
ATOM 2492 C C . PHE A 1 300 ? 32.194 12.959 -38.975 1.00 78.69 300 PHE A C 1
ATOM 2494 O O . PHE A 1 300 ? 33.192 12.978 -39.693 1.00 78.69 300 PHE A O 1
ATOM 2501 N N . HIS A 1 301 ? 30.965 12.897 -39.489 1.00 80.69 301 HIS A N 1
ATOM 2502 C CA . HIS A 1 301 ? 30.654 12.578 -40.888 1.00 80.69 301 HIS A CA 1
ATOM 2503 C C . HIS A 1 301 ? 31.450 13.422 -41.900 1.00 80.69 301 HIS A C 1
ATOM 2505 O O . HIS A 1 301 ? 32.083 12.877 -42.802 1.00 80.69 301 HIS A O 1
ATOM 2511 N N . LYS A 1 302 ? 31.541 14.749 -41.711 1.00 77.62 302 LYS A N 1
ATOM 2512 C CA . LYS A 1 302 ? 32.351 15.617 -42.595 1.00 77.62 302 LYS A CA 1
ATOM 2513 C C . LYS A 1 302 ? 33.860 15.336 -42.536 1.00 77.62 302 LYS A C 1
ATOM 2515 O O . LYS A 1 302 ? 34.538 15.532 -43.541 1.00 77.62 302 LYS A O 1
ATOM 2520 N N . LYS A 1 303 ? 34.400 14.889 -41.394 1.00 75.62 303 LYS A N 1
ATOM 2521 C CA . LYS A 1 303 ? 35.809 14.467 -41.272 1.00 75.62 303 LYS A CA 1
ATOM 2522 C C . LYS A 1 303 ? 36.024 13.096 -41.919 1.00 75.62 303 LYS A C 1
ATOM 2524 O O . LYS A 1 303 ? 36.956 12.944 -42.702 1.00 75.62 303 LYS A O 1
ATOM 2529 N N . VAL A 1 304 ? 35.136 12.142 -41.643 1.00 73.94 304 VAL A N 1
ATOM 2530 C CA . VAL A 1 304 ? 35.170 10.768 -42.169 1.00 73.94 304 VAL A CA 1
ATOM 2531 C C . VAL A 1 304 ? 35.076 10.768 -43.699 1.00 73.94 304 VAL A C 1
ATOM 2533 O O . VAL A 1 304 ? 35.977 10.263 -44.365 1.00 73.94 304 VAL A O 1
ATOM 2536 N N . MET A 1 305 ? 34.085 11.456 -44.277 1.00 75.94 305 MET A N 1
ATOM 2537 C CA . MET A 1 305 ? 33.939 11.596 -45.735 1.00 75.94 305 MET A CA 1
ATOM 2538 C C . MET A 1 305 ? 35.132 12.309 -46.391 1.00 75.94 305 MET A C 1
ATOM 2540 O O . MET A 1 305 ? 35.507 11.976 -47.514 1.00 75.94 305 MET A O 1
ATOM 2544 N N . LYS A 1 306 ? 35.767 13.268 -45.699 1.00 74.44 306 LYS A N 1
ATOM 2545 C CA . LYS A 1 306 ? 36.998 13.913 -46.186 1.00 74.44 306 LYS A CA 1
ATOM 2546 C C . LYS A 1 306 ? 38.197 12.957 -46.164 1.00 74.44 306 LYS A C 1
ATOM 2548 O O . LYS A 1 306 ? 39.052 13.080 -47.032 1.00 74.44 306 LYS A O 1
ATOM 2553 N N . SER A 1 307 ? 38.249 12.014 -45.221 1.00 71.62 307 SER A N 1
ATOM 2554 C CA . SER A 1 307 ? 39.277 10.967 -45.168 1.00 71.62 307 SER A CA 1
ATOM 2555 C C . SER A 1 307 ? 39.116 9.968 -46.317 1.00 71.62 307 SER A C 1
ATOM 2557 O O . SER A 1 307 ? 40.051 9.761 -47.084 1.00 71.62 307 SER A O 1
ATOM 2559 N N . PHE A 1 308 ? 37.901 9.443 -46.529 1.00 68.56 308 PHE A N 1
ATOM 2560 C CA . PHE A 1 308 ? 37.622 8.523 -47.639 1.00 68.56 308 PHE A CA 1
ATOM 2561 C C . PHE A 1 308 ? 37.930 9.141 -49.009 1.00 68.56 308 PHE A C 1
ATOM 2563 O O . PHE A 1 308 ? 38.635 8.522 -49.800 1.00 68.56 308 PHE A O 1
ATOM 2570 N N . LYS A 1 309 ? 37.526 10.398 -49.252 1.00 65.00 309 LYS A N 1
ATOM 2571 C CA . LYS A 1 309 ? 37.876 11.125 -50.489 1.00 65.00 309 LYS A CA 1
ATOM 2572 C C . LYS A 1 309 ? 39.375 11.393 -50.665 1.00 65.00 309 LYS A C 1
ATOM 2574 O O . LYS A 1 309 ? 39.796 11.665 -51.781 1.00 65.00 309 LYS A O 1
ATOM 2579 N N . LYS A 1 310 ? 40.175 11.353 -49.593 1.00 60.03 310 LYS A N 1
ATOM 2580 C CA . LYS A 1 310 ? 41.636 11.525 -49.657 1.00 60.03 310 LYS A CA 1
ATOM 2581 C C . LYS A 1 310 ? 42.371 10.208 -49.943 1.00 60.03 310 LYS A C 1
ATOM 2583 O O . LYS A 1 310 ? 43.485 10.247 -50.448 1.00 60.03 310 LYS A O 1
ATOM 2588 N N . ASN A 1 311 ? 41.735 9.075 -49.636 1.00 56.03 311 ASN A N 1
ATOM 2589 C CA . ASN A 1 311 ? 42.254 7.728 -49.883 1.00 56.03 311 ASN A CA 1
ATOM 2590 C C . ASN A 1 311 ? 41.712 7.102 -51.181 1.00 56.03 311 ASN A C 1
ATOM 2592 O O . ASN A 1 311 ? 42.166 6.032 -51.575 1.00 56.03 311 ASN A O 1
ATOM 2596 N N . THR A 1 312 ? 40.762 7.746 -51.866 1.00 49.06 312 THR A N 1
ATOM 2597 C CA . THR A 1 312 ? 40.451 7.420 -53.263 1.00 49.06 312 THR A CA 1
ATOM 2598 C C . THR A 1 312 ? 41.627 7.886 -54.131 1.00 49.06 312 THR A C 1
ATOM 2600 O O . THR A 1 312 ? 41.944 9.077 -54.086 1.00 49.06 312 THR A O 1
ATOM 2603 N N . PRO A 1 313 ? 42.299 7.007 -54.900 1.00 44.34 313 PRO A N 1
ATOM 2604 C CA . PRO A 1 313 ? 43.413 7.422 -55.740 1.00 44.34 313 PRO A CA 1
ATOM 2605 C C . PRO A 1 313 ? 42.894 8.368 -56.821 1.00 44.34 313 PRO A C 1
ATOM 2607 O O . PRO A 1 313 ? 42.138 7.976 -57.711 1.00 44.34 313 PRO A O 1
ATOM 2610 N N . ASN A 1 314 ? 43.297 9.632 -56.726 1.00 44.12 314 ASN A N 1
ATOM 2611 C CA . ASN A 1 314 ? 42.983 10.643 -57.720 1.00 44.12 314 ASN A CA 1
ATOM 2612 C C . ASN A 1 314 ? 43.880 10.414 -58.945 1.00 44.12 314 ASN A C 1
ATOM 2614 O O . ASN A 1 314 ? 44.874 11.114 -59.130 1.00 44.12 314 ASN A O 1
ATOM 2618 N N . ASN A 1 315 ? 43.536 9.411 -59.760 1.00 43.31 315 ASN A N 1
ATOM 2619 C CA . ASN A 1 315 ? 44.056 9.256 -61.116 1.00 43.31 315 ASN A CA 1
ATOM 2620 C C . ASN A 1 315 ? 43.586 10.459 -61.942 1.00 43.31 315 ASN A C 1
ATOM 2622 O O . ASN A 1 315 ? 42.532 10.398 -62.569 1.00 43.31 315 ASN A O 1
ATOM 2626 N N . ASN A 1 316 ? 44.325 11.567 -61.834 1.00 39.50 316 ASN A N 1
ATOM 2627 C CA . ASN A 1 316 ? 44.658 12.538 -62.877 1.00 39.50 316 ASN A CA 1
ATOM 2628 C C . ASN A 1 316 ? 45.259 13.804 -62.241 1.00 39.50 316 ASN A C 1
ATOM 2630 O O . ASN A 1 316 ? 44.588 14.555 -61.533 1.00 39.50 316 ASN A O 1
ATOM 2634 N N . THR A 1 317 ? 46.521 14.055 -62.574 1.00 36.75 317 THR A N 1
ATOM 2635 C CA . THR A 1 317 ? 47.251 15.327 -62.463 1.00 36.75 317 THR A CA 1
ATOM 2636 C C . THR A 1 317 ? 48.298 15.340 -63.593 1.00 36.75 317 THR A C 1
ATOM 2638 O O . THR A 1 317 ? 48.690 14.251 -64.020 1.00 36.75 317 THR A O 1
ATOM 2641 N N . PRO A 1 318 ? 48.770 16.507 -64.085 1.00 51.28 318 PRO A N 1
ATOM 2642 C CA . PRO A 1 318 ? 48.782 17.795 -63.383 1.00 51.28 318 PRO A CA 1
ATOM 2643 C C . PRO A 1 318 ? 48.274 19.027 -64.172 1.00 51.28 318 PRO A C 1
ATOM 2645 O O . PRO A 1 318 ? 47.934 18.963 -65.346 1.00 51.28 318 PRO A O 1
ATOM 2648 N N . ASP A 1 319 ? 48.282 20.156 -63.456 1.00 39.72 319 ASP A N 1
ATOM 2649 C CA . ASP A 1 319 ? 48.419 21.544 -63.924 1.00 39.72 319 ASP A CA 1
ATOM 2650 C C . ASP A 1 319 ? 47.419 22.154 -64.923 1.00 39.72 319 ASP A C 1
ATOM 2652 O O . ASP A 1 319 ? 47.637 22.206 -66.131 1.00 39.72 319 ASP A O 1
ATOM 2656 N N . THR A 1 320 ? 46.461 22.912 -64.375 1.00 34.62 320 THR A N 1
ATOM 2657 C CA . THR A 1 320 ? 46.278 24.314 -64.806 1.00 34.62 320 THR A CA 1
ATOM 2658 C C . THR A 1 320 ? 45.764 25.187 -63.651 1.00 34.62 320 THR A C 1
ATOM 2660 O O . THR A 1 320 ? 45.050 24.718 -62.765 1.00 34.62 320 THR A O 1
ATOM 2663 N N . LYS A 1 321 ? 46.167 26.463 -63.624 1.00 34.69 321 LYS A N 1
ATOM 2664 C CA . LYS A 1 321 ? 45.820 27.447 -62.583 1.00 34.69 321 LYS A CA 1
ATOM 2665 C C . LYS A 1 321 ? 44.527 28.204 -62.928 1.00 34.69 321 LYS A C 1
ATOM 2667 O O . LYS A 1 321 ? 44.508 28.780 -64.005 1.00 34.69 321 LYS A O 1
ATOM 2672 N N . VAL A 1 322 ? 43.616 28.349 -61.943 1.00 33.81 322 VAL A N 1
ATOM 2673 C CA . VAL A 1 322 ? 42.704 29.517 -61.728 1.00 33.81 322 VAL A CA 1
ATOM 2674 C C . VAL A 1 322 ? 41.607 29.693 -62.825 1.00 33.81 322 VAL A C 1
ATOM 2676 O O . VAL A 1 322 ? 41.890 29.563 -64.002 1.00 33.81 322 VAL A O 1
ATOM 2679 N N . ASP A 1 323 ? 40.305 29.924 -62.584 1.00 36.44 323 ASP A N 1
ATOM 2680 C CA . ASP A 1 323 ? 39.572 30.636 -61.509 1.00 36.44 323 ASP A CA 1
ATOM 2681 C C . ASP A 1 323 ? 38.132 30.031 -61.267 1.00 36.44 323 ASP A C 1
ATOM 2683 O O . ASP A 1 323 ? 37.939 28.870 -61.640 1.00 36.44 323 ASP A O 1
ATOM 2687 N N . PRO A 1 324 ? 37.109 30.649 -60.602 1.00 47.47 324 PRO A N 1
ATOM 2688 C CA . PRO A 1 324 ? 36.175 29.893 -59.752 1.00 47.47 324 PRO A CA 1
ATOM 2689 C C . PRO A 1 324 ? 34.688 29.896 -60.197 1.00 47.47 324 PRO A C 1
ATOM 2691 O O . PRO A 1 324 ? 34.285 30.572 -61.137 1.00 47.47 324 PRO A O 1
ATOM 2694 N N . LYS A 1 325 ? 33.843 29.201 -59.410 1.00 44.38 325 LYS A N 1
ATOM 2695 C CA . LYS A 1 325 ? 32.374 29.012 -59.550 1.00 44.38 325 LYS A CA 1
ATOM 2696 C C . LYS A 1 325 ? 31.908 28.006 -60.621 1.00 44.38 325 LYS A C 1
ATOM 2698 O O . LYS A 1 325 ? 31.180 28.367 -61.543 1.00 44.38 325 LYS A O 1
ATOM 2703 N N . SER A 1 326 ? 32.125 26.711 -60.386 1.00 34.97 326 SER A N 1
ATOM 2704 C CA . SER A 1 326 ? 31.147 25.708 -60.833 1.00 34.97 326 SER A CA 1
ATOM 2705 C C . SER A 1 326 ? 30.017 25.598 -59.799 1.00 34.97 326 SER A C 1
ATOM 2707 O O . SER A 1 326 ? 30.236 25.257 -58.634 1.00 34.97 326 SER A O 1
ATOM 2709 N N . LYS A 1 327 ? 28.788 25.933 -60.209 1.00 38.72 327 LYS A N 1
ATOM 2710 C CA . LYS A 1 327 ? 27.579 25.622 -59.430 1.00 38.72 327 LYS A CA 1
ATOM 2711 C C . LYS A 1 327 ? 27.489 24.099 -59.265 1.00 38.72 327 LYS A C 1
ATOM 2713 O O . LYS A 1 327 ? 27.767 23.371 -60.215 1.00 38.72 327 LYS A O 1
ATOM 2718 N N . GLN A 1 328 ? 27.067 23.614 -58.097 1.00 40.19 328 GLN A N 1
ATOM 2719 C CA . GLN A 1 328 ? 26.626 22.219 -57.992 1.00 40.19 328 GLN A CA 1
ATOM 2720 C C . GLN A 1 328 ? 25.369 22.046 -58.864 1.00 40.19 328 GLN A C 1
ATOM 2722 O O . GLN A 1 328 ? 24.495 22.914 -58.798 1.00 40.19 328 GLN A O 1
ATOM 2727 N N . PRO A 1 329 ? 25.255 20.981 -59.677 1.00 39.69 329 PRO A N 1
ATOM 2728 C CA . PRO A 1 329 ? 24.043 20.745 -60.450 1.00 39.69 329 PRO A CA 1
ATOM 2729 C C . PRO A 1 329 ? 22.880 20.410 -59.507 1.00 39.69 329 PRO A C 1
ATOM 2731 O O . PRO A 1 329 ? 22.971 19.479 -58.705 1.00 39.69 329 PRO A O 1
ATOM 2734 N N . GLN A 1 330 ? 21.787 21.171 -59.606 1.00 39.53 330 GLN A N 1
ATOM 2735 C CA . GLN A 1 330 ? 20.491 20.747 -59.075 1.00 39.53 330 GLN A CA 1
ATOM 2736 C C . GLN A 1 330 ? 20.041 19.505 -59.849 1.00 39.53 330 GLN A C 1
ATOM 2738 O O . GLN A 1 330 ? 20.108 19.483 -61.074 1.00 39.53 330 GLN A O 1
ATOM 2743 N N . ILE A 1 331 ? 19.609 18.473 -59.124 1.00 44.41 331 ILE A N 1
ATOM 2744 C CA . ILE A 1 331 ? 19.230 17.169 -59.700 1.00 44.41 331 ILE A CA 1
ATOM 2745 C C . ILE A 1 331 ? 17.761 17.146 -60.164 1.00 44.41 331 ILE A C 1
ATOM 2747 O O . ILE A 1 331 ? 17.361 16.243 -60.889 1.00 44.41 331 ILE A O 1
ATOM 2751 N N . PHE A 1 332 ? 16.980 18.172 -59.814 1.00 40.50 332 PHE A N 1
ATOM 2752 C CA . PHE A 1 332 ? 15.597 18.333 -60.248 1.00 40.50 332 PHE A CA 1
ATOM 2753 C C . PHE A 1 332 ? 15.435 19.675 -60.961 1.00 40.50 332 PHE A C 1
ATOM 2755 O O . PHE A 1 332 ? 15.580 20.737 -60.352 1.00 40.50 332 PHE A O 1
ATOM 2762 N N . SER A 1 333 ? 15.165 19.602 -62.262 1.00 38.12 333 SER A N 1
ATOM 2763 C CA . SER A 1 333 ? 14.530 20.666 -63.031 1.00 38.12 333 SER A CA 1
ATOM 2764 C C . SER A 1 333 ? 13.176 20.132 -63.476 1.00 38.12 333 SER A C 1
ATOM 2766 O O . SER A 1 333 ? 13.124 19.289 -64.375 1.00 38.12 333 SER A O 1
ATOM 2768 N N . ASP A 1 334 ? 12.106 20.593 -62.838 1.00 37.56 334 ASP A N 1
ATOM 2769 C CA . ASP A 1 334 ? 10.760 20.322 -63.329 1.00 37.56 334 ASP A CA 1
ATOM 2770 C C . ASP A 1 334 ? 10.610 20.988 -64.701 1.00 37.56 334 ASP A C 1
ATOM 2772 O O . ASP A 1 334 ? 10.899 22.174 -64.876 1.00 37.56 334 ASP A O 1
ATOM 2776 N N . VAL A 1 335 ? 10.247 20.185 -65.699 1.00 41.91 335 VAL A N 1
ATOM 2777 C CA . VAL A 1 335 ? 10.074 20.636 -67.080 1.00 41.91 335 VAL A CA 1
ATOM 2778 C C . VAL A 1 335 ? 8.600 20.952 -67.280 1.00 41.91 335 VAL A C 1
ATOM 2780 O O . VAL A 1 335 ? 7.806 20.047 -67.534 1.00 41.91 335 VAL A O 1
ATOM 2783 N N . GLU A 1 336 ? 8.233 22.229 -67.200 1.00 39.50 336 GLU A N 1
ATOM 2784 C CA . GLU A 1 336 ? 6.963 22.678 -67.773 1.00 39.50 336 GLU A CA 1
ATOM 2785 C C . GLU A 1 336 ? 7.091 22.813 -69.303 1.00 39.50 336 GLU A C 1
ATOM 2787 O O . GLU A 1 336 ? 8.145 23.217 -69.813 1.00 39.50 336 GLU A O 1
ATOM 2792 N N . PRO A 1 337 ? 6.057 22.413 -70.066 1.00 41.06 337 PRO A N 1
ATOM 2793 C CA . PRO A 1 337 ? 6.109 22.399 -71.520 1.00 41.06 337 PRO A CA 1
ATOM 2794 C C . PRO A 1 337 ? 6.022 23.813 -72.103 1.00 41.06 337 PRO A C 1
ATOM 2796 O O . PRO A 1 337 ? 5.406 24.713 -71.538 1.00 41.06 337 PRO A O 1
ATOM 2799 N N . LYS A 1 338 ? 6.620 23.989 -73.284 1.00 38.88 338 LYS A N 1
ATOM 2800 C CA . LYS A 1 338 ? 6.581 25.246 -74.037 1.00 38.88 338 LYS A CA 1
ATOM 2801 C C . LYS A 1 338 ? 5.147 25.641 -74.405 1.00 38.88 338 LYS A C 1
ATOM 2803 O O . LYS A 1 338 ? 4.388 24.802 -74.887 1.00 38.88 338 LYS A O 1
ATOM 2808 N N . SER A 1 339 ? 4.859 26.935 -74.320 1.00 33.19 339 SER A N 1
ATOM 2809 C CA . SER A 1 339 ? 3.867 27.615 -75.157 1.00 33.19 339 SER A CA 1
ATOM 2810 C C . SER A 1 339 ? 4.604 28.626 -76.035 1.00 33.19 339 SER A C 1
ATOM 2812 O O . SER A 1 339 ? 5.386 29.419 -75.509 1.00 33.19 339 SER A O 1
ATOM 2814 N N . ASP A 1 340 ? 4.390 28.561 -77.346 1.00 36.28 340 ASP A N 1
ATOM 2815 C CA . ASP A 1 340 ? 5.096 29.378 -78.336 1.00 36.28 340 ASP A CA 1
ATOM 2816 C C . ASP A 1 340 ? 4.476 30.780 -78.493 1.00 36.28 340 ASP A C 1
ATOM 2818 O O . ASP A 1 340 ? 3.255 30.893 -78.587 1.00 36.28 340 ASP A O 1
ATOM 2822 N N . GLU A 1 341 ? 5.327 31.809 -78.595 1.00 32.94 341 GLU A N 1
ATOM 2823 C CA . GLU A 1 341 ? 5.257 32.910 -79.583 1.00 32.94 341 GLU A CA 1
ATOM 2824 C C . GLU A 1 341 ? 6.625 33.617 -79.702 1.00 32.94 341 GLU A C 1
ATOM 2826 O O . GLU A 1 341 ? 7.274 33.846 -78.654 1.00 32.94 341 GLU A O 1
#

pLDDT: mean 81.67, std 15.52, range [32.94, 96.5]

Foldseek 3Di:
DLVVVVVVLVVVLVVVVCCQCPVCVHLLSVLLVVQLCVQFLVCQVPPPPDDLVSSVLSNCLSVVKWKFPQFQAFQVRHQWDWCCPDPDDPQLTWIKTKIFMFDLDADPPQRATQTWIKIAIPDHHPQFQKKWKKWWKFWPLDPVRPIDIDGPDLGFIAGQGSVCCVVPVDRHRIGIDGLVSRDDPVCVVSDDHGWIDTAKMWMWTHGPPDPDTQGAEMEGCQPDDDDDDHVYYDNGDDRGCVRHVCSVVCVSPDDDPVRCPRNINPPCHNPDSVVSCCSVCVVVVVVCCSPPVVCCVSPPVVVVVVVVVVPPPPPDDDDDDDDDDDDDDDPDDDDDDDDDD

Sequence (341 aa):
MKWFGRILYFVFVLLIFGFIEFTLMGVEGIMRSEYASQYILEAARNDESYDVFEGLDRFNAAIGTYYSKDSIKTSTDLTHYDTTSEDILEKYQVKIGFYPFVSLLKDTNVNIYYDGFYIVFESFSDDITFYSLDITAYHVNDPEKKKITLTEGNFLNIYPTTDGFVVNQRVPLTTYLYNPYFYKEEQNTLGGLYEYHILSIDVYAHEAEVEQPTFIYRMTDGTETYTGSPLVTHNTLNLTPDTYNISKTLNGVHPTEDNNPFNLSLTYHPADFSPYTYFYFIVYGLYFVLIIVIPYFWFFHKKVMKSFKKNTPNNNTPDTKVDPKSKQPQIFSDVEPKSDE

Secondary structure (DSSP, 8-state):
-HHHHHHHHHHHHHHHHHIIIIIS-HHHHHHHHHHHIIIIIHHHHH-TT--HHHHHHHHHHHHTEEEBSSPPPPTTS-SSEE-TTSSS-GGG--EEEEEEEEESSBPTTT--B--EEEEEEEE--TT-SEEEEEEEEEETT-TT---EEE-SSSS--B-SSTHHHHHHSS-TTEEEEEHHHH--GGGGGT-SS--EEEEEEEEEEE-TT-SS-EEEEEEE-SSS---S--SEEE------HHHH-THHHHTTPPP-GGG-TT-B--TTPSP--GGGTHHHHHHHHHHHIIIIIHHIIIIIHHHHHHHHHHHS-------------PPPPPS---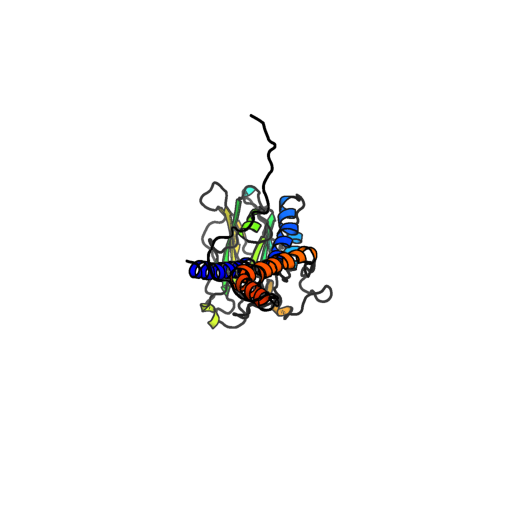-PPP---

Radius of gyration: 31.11 Å; chains: 1; bounding box: 76×59×106 Å